Protein AF-A0ABD3UDX1-F1 (afdb_monomer)

Solvent-accessible surface area (backbone atoms only — not comparable to full-atom values): 11733 Å² total; per-residue (Å²): 138,75,49,55,35,61,35,39,91,47,84,55,36,51,84,82,46,98,60,55,72,45,63,56,66,65,69,40,79,88,66,47,68,75,47,22,53,53,26,45,56,45,32,53,49,40,53,62,51,40,65,58,90,88,72,45,85,88,50,42,86,73,39,24,42,46,20,82,22,25,90,82,46,47,74,50,69,82,83,62,75,86,44,84,24,56,41,67,75,41,81,43,61,66,71,62,101,70,74,85,82,75,77,55,66,74,59,51,53,55,49,51,56,51,52,52,54,48,54,56,50,54,52,51,52,52,52,52,48,55,51,51,61,53,54,72,69,64,83,80,84,85,89,84,80,90,84,87,80,90,76,88,86,76,83,80,87,86,91,83,90,82,90,85,85,89,84,92,76,92,84,82,90,84,90,85,87,81,135

Mean predicted aligned error: 18.02 Å

Structure (mmCIF, N/CA/C/O backbone):
data_AF-A0ABD3UDX1-F1
#
_entry.id   AF-A0ABD3UDX1-F1
#
loop_
_atom_site.group_PDB
_atom_site.id
_atom_site.type_symbol
_atom_site.label_atom_id
_atom_site.label_alt_id
_atom_site.label_comp_id
_atom_site.label_asym_id
_atom_site.label_entity_id
_atom_site.label_seq_id
_atom_site.pdbx_PDB_ins_code
_atom_site.Cartn_x
_atom_site.Cartn_y
_atom_site.Cartn_z
_atom_site.occupancy
_atom_site.B_iso_or_equiv
_atom_site.auth_seq_id
_atom_site.auth_comp_id
_atom_site.auth_asym_id
_atom_site.auth_atom_id
_atom_site.pdbx_PDB_model_num
ATOM 1 N N . MET A 1 1 ? 6.758 15.227 -3.039 1.00 64.94 1 MET A N 1
ATOM 2 C CA . MET A 1 1 ? 7.240 13.830 -2.915 1.00 64.94 1 MET A CA 1
ATOM 3 C C . MET A 1 1 ? 6.339 12.920 -3.740 1.00 64.94 1 MET A C 1
ATOM 5 O O . MET A 1 1 ? 5.128 13.087 -3.668 1.00 64.94 1 MET A O 1
ATOM 9 N N . VAL A 1 2 ? 6.907 12.015 -4.543 1.00 82.19 2 VAL A N 1
ATOM 10 C CA . VAL A 1 2 ? 6.152 11.079 -5.404 1.00 82.19 2 VAL A CA 1
ATOM 11 C C . VAL A 1 2 ? 5.691 9.869 -4.584 1.00 82.19 2 VAL A C 1
ATOM 13 O O . VAL A 1 2 ? 6.446 9.372 -3.751 1.00 82.19 2 VAL A O 1
ATOM 16 N N . ASN A 1 3 ? 4.462 9.390 -4.809 1.00 89.50 3 ASN A N 1
ATOM 17 C CA . ASN A 1 3 ? 3.980 8.138 -4.211 1.00 89.50 3 ASN A CA 1
ATOM 18 C C . ASN A 1 3 ? 4.375 6.947 -5.099 1.00 89.50 3 ASN A C 1
ATOM 20 O O . ASN A 1 3 ? 4.249 7.031 -6.318 1.00 89.50 3 ASN A O 1
ATOM 24 N N . TYR A 1 4 ? 4.772 5.829 -4.495 1.00 92.81 4 TYR A N 1
ATOM 25 C CA . TYR A 1 4 ? 5.096 4.575 -5.188 1.00 92.81 4 TYR A CA 1
ATOM 26 C C . TYR A 1 4 ? 4.230 3.440 -4.635 1.00 92.81 4 TYR A C 1
ATOM 28 O O . TYR A 1 4 ? 3.833 3.483 -3.469 1.00 92.81 4 TYR A O 1
ATOM 36 N N . CYS A 1 5 ? 3.925 2.424 -5.447 1.00 94.69 5 CYS A N 1
ATOM 37 C CA . CYS A 1 5 ? 3.254 1.226 -4.941 1.00 94.69 5 CYS A CA 1
ATOM 38 C C . CYS A 1 5 ? 4.234 0.370 -4.119 1.00 94.69 5 CYS A C 1
ATOM 40 O O . CYS A 1 5 ? 5.374 0.158 -4.523 1.00 94.69 5 CYS A O 1
ATOM 42 N N . ALA A 1 6 ? 3.788 -0.142 -2.972 1.00 94.12 6 ALA A N 1
ATOM 43 C CA . ALA A 1 6 ? 4.586 -1.026 -2.127 1.00 94.12 6 ALA A CA 1
ATOM 44 C C . ALA A 1 6 ? 4.622 -2.480 -2.631 1.00 94.12 6 ALA A C 1
ATOM 46 O O . ALA A 1 6 ? 5.535 -3.216 -2.258 1.00 94.12 6 ALA A O 1
ATOM 47 N N . ILE A 1 7 ? 3.655 -2.892 -3.460 1.00 94.31 7 ILE A N 1
ATOM 48 C CA . ILE A 1 7 ? 3.544 -4.257 -3.994 1.00 94.31 7 ILE A CA 1
ATOM 49 C C . ILE A 1 7 ? 4.751 -4.600 -4.877 1.00 94.31 7 ILE A C 1
ATOM 51 O O . ILE A 1 7 ? 5.173 -3.802 -5.717 1.00 94.31 7 ILE A O 1
ATOM 55 N N . ILE A 1 8 ? 5.289 -5.807 -4.694 1.00 91.31 8 ILE A N 1
ATOM 56 C CA . ILE A 1 8 ? 6.470 -6.308 -5.406 1.00 91.31 8 ILE A CA 1
ATOM 57 C C . ILE A 1 8 ? 6.232 -6.244 -6.924 1.00 91.31 8 ILE A C 1
ATOM 59 O O . ILE A 1 8 ? 5.171 -6.599 -7.424 1.00 91.31 8 ILE A O 1
ATOM 63 N N . GLY A 1 9 ? 7.211 -5.736 -7.677 1.00 89.94 9 GLY A N 1
ATOM 64 C CA . GLY A 1 9 ? 7.126 -5.619 -9.138 1.00 89.94 9 GLY A CA 1
ATOM 65 C C . GLY A 1 9 ? 6.138 -4.570 -9.679 1.00 89.94 9 GLY A C 1
ATOM 66 O O . GLY A 1 9 ? 6.140 -4.322 -10.888 1.00 89.94 9 GLY A O 1
ATOM 67 N N . CYS A 1 10 ? 5.334 -3.912 -8.837 1.00 92.44 10 CYS A N 1
ATOM 68 C CA . CYS A 1 10 ? 4.422 -2.861 -9.278 1.00 92.44 10 CYS A CA 1
ATOM 69 C C . CYS A 1 10 ? 5.170 -1.532 -9.467 1.00 92.44 10 CYS A C 1
ATOM 71 O O . CYS A 1 10 ? 5.674 -0.939 -8.519 1.00 92.44 10 CYS A O 1
ATOM 73 N N . ASN A 1 11 ? 5.222 -1.043 -10.709 1.00 91.25 11 ASN A N 1
ATOM 74 C CA . ASN A 1 11 ? 5.979 0.157 -11.089 1.00 91.25 11 ASN A CA 1
ATOM 75 C C . ASN A 1 11 ? 5.104 1.429 -11.184 1.00 91.25 11 ASN A C 1
ATOM 77 O O . ASN A 1 11 ? 5.514 2.400 -11.816 1.00 91.25 11 ASN A O 1
ATOM 81 N N . ARG A 1 12 ? 3.894 1.420 -10.601 1.00 92.69 12 ARG A N 1
ATOM 82 C CA . ARG A 1 12 ? 2.955 2.557 -10.632 1.00 92.69 12 ARG A CA 1
ATOM 83 C C . ARG A 1 12 ? 3.459 3.724 -9.776 1.00 92.69 12 ARG A C 1
ATOM 85 O O . ARG A 1 12 ? 3.789 3.513 -8.604 1.00 92.69 12 ARG A O 1
ATOM 92 N N . THR A 1 13 ? 3.446 4.949 -10.312 1.00 92.00 13 THR A N 1
ATOM 93 C CA . THR A 1 13 ? 3.886 6.162 -9.591 1.00 92.00 13 THR A CA 1
ATOM 94 C C . THR A 1 13 ? 2.868 7.308 -9.626 1.00 92.00 13 THR A C 1
ATOM 96 O O . THR A 1 13 ? 2.286 7.657 -10.657 1.00 92.00 13 THR A O 1
ATOM 99 N N . GLY A 1 14 ? 2.647 7.918 -8.460 1.00 83.56 14 GLY A N 1
ATOM 100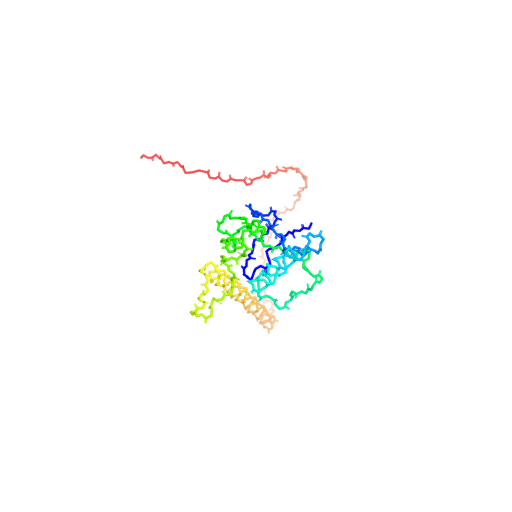 C CA . GLY A 1 14 ? 1.683 8.997 -8.261 1.00 83.56 14 GLY A CA 1
ATOM 101 C C . GLY A 1 14 ? 2.172 10.308 -8.863 1.00 83.56 14 GLY A C 1
ATOM 102 O O . GLY A 1 14 ? 3.048 10.956 -8.292 1.00 83.56 14 GLY A O 1
ATOM 103 N N . GLY A 1 15 ? 1.580 10.681 -9.998 1.00 84.25 15 GLY A N 1
ATOM 104 C CA . GLY A 1 15 ? 1.922 11.864 -10.794 1.00 84.25 15 GLY A CA 1
ATOM 105 C C . GLY A 1 15 ? 2.184 11.529 -12.265 1.00 84.25 15 GLY A C 1
ATOM 106 O O . GLY A 1 15 ? 1.893 12.348 -13.128 1.00 84.25 15 GLY A O 1
ATOM 107 N N . LYS A 1 16 ? 2.661 10.310 -12.558 1.00 86.50 16 LYS A N 1
ATOM 108 C CA . LYS A 1 16 ? 2.779 9.791 -13.929 1.00 86.50 16 LYS A CA 1
ATOM 109 C C . LYS A 1 16 ? 1.543 8.988 -14.330 1.00 86.50 16 LYS A C 1
ATOM 111 O O . LYS A 1 16 ? 0.986 9.202 -15.402 1.00 86.50 16 LYS A O 1
ATOM 116 N N . ASP A 1 17 ? 1.132 8.056 -13.474 1.00 88.56 17 ASP A N 1
ATOM 117 C CA . ASP A 1 17 ? 0.025 7.147 -13.755 1.00 88.56 17 ASP A CA 1
ATOM 118 C C . ASP A 1 17 ? -1.292 7.701 -13.196 1.00 88.56 17 ASP A C 1
ATOM 120 O O . ASP A 1 17 ? -1.343 8.211 -12.073 1.00 88.56 17 ASP A O 1
ATOM 124 N N . LYS A 1 18 ? -2.384 7.559 -13.958 1.00 89.81 18 LYS A N 1
ATOM 125 C CA . LYS A 1 18 ? -3.743 7.971 -13.560 1.00 89.81 18 LYS A CA 1
ATOM 126 C C . LYS A 1 18 ? -4.387 6.960 -12.594 1.00 89.81 18 LYS A C 1
ATOM 128 O O . LYS A 1 18 ? -5.461 6.437 -12.872 1.00 89.81 18 LYS A O 1
ATOM 133 N N . VAL A 1 19 ? -3.715 6.659 -11.480 1.00 92.81 19 VAL A N 1
ATOM 134 C CA . VAL A 1 19 ? -4.164 5.680 -10.472 1.00 92.81 19 VAL A CA 1
ATOM 135 C C . VAL A 1 19 ? -4.197 6.279 -9.064 1.00 92.81 19 VAL A C 1
ATOM 137 O O . VAL A 1 19 ? -3.375 7.118 -8.694 1.00 92.81 19 VAL A O 1
ATOM 140 N N . SER A 1 20 ? -5.164 5.841 -8.261 1.00 94.06 20 SER A N 1
ATOM 141 C CA . SER A 1 20 ? -5.315 6.210 -6.849 1.00 94.06 20 SER A CA 1
ATOM 142 C C . SER A 1 20 ? -4.366 5.400 -5.953 1.00 94.06 20 SER A C 1
ATOM 144 O O . SER A 1 20 ? -4.092 4.235 -6.227 1.00 94.06 20 SER A O 1
ATOM 146 N N . PHE A 1 21 ? -3.864 6.009 -4.869 1.00 95.62 21 PHE A N 1
ATOM 147 C CA . PHE A 1 21 ? -2.890 5.402 -3.943 1.00 95.62 21 PHE A CA 1
ATOM 148 C C . PHE A 1 21 ? -3.409 5.376 -2.500 1.00 95.62 21 PHE A C 1
ATOM 150 O O . PHE A 1 21 ? -3.305 6.363 -1.762 1.00 95.62 21 PHE A O 1
ATOM 15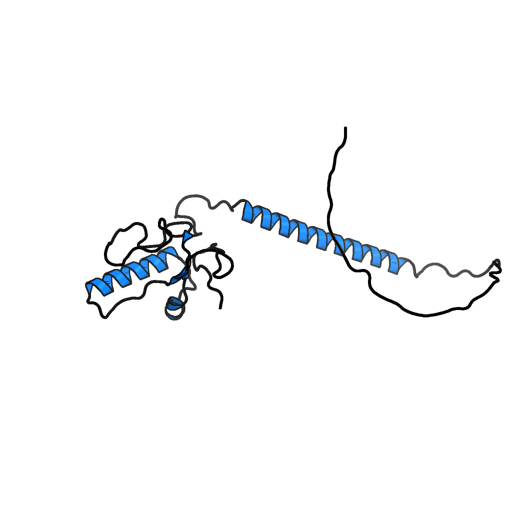7 N N . PHE A 1 22 ? -3.912 4.223 -2.072 1.00 95.88 22 PHE A N 1
ATOM 158 C CA . PHE A 1 22 ? -4.459 3.998 -0.734 1.00 95.88 22 PHE A CA 1
ATOM 159 C C . PHE A 1 22 ? -3.341 3.724 0.276 1.00 95.88 22 PHE A C 1
ATOM 161 O O . PHE A 1 22 ? -2.360 3.063 -0.057 1.00 95.88 22 PHE A O 1
ATOM 168 N N . ARG A 1 23 ? -3.465 4.242 1.503 1.00 95.75 23 ARG A N 1
ATOM 169 C CA . ARG A 1 23 ? -2.521 3.952 2.600 1.00 95.75 23 ARG A CA 1
ATOM 170 C C . ARG A 1 23 ? -2.782 2.565 3.189 1.00 95.75 23 ARG A C 1
ATOM 172 O O . ARG A 1 23 ? -3.913 2.083 3.134 1.00 95.75 23 ARG A O 1
ATOM 179 N N . LEU A 1 24 ? -1.762 1.969 3.807 1.00 96.00 24 LEU A N 1
ATOM 180 C CA . LEU A 1 24 ? -1.949 0.828 4.709 1.00 96.00 24 LEU A CA 1
ATOM 181 C C . LEU A 1 24 ? -2.957 1.202 5.826 1.00 96.00 24 LEU A C 1
ATOM 183 O O . LEU A 1 24 ? -2.830 2.293 6.389 1.00 96.00 24 LEU A O 1
ATOM 187 N N . PRO A 1 25 ? -3.940 0.344 6.171 1.00 95.31 25 PRO A N 1
ATOM 188 C CA . PRO A 1 25 ? -4.931 0.658 7.197 1.00 95.31 25 PRO A CA 1
ATOM 189 C C . PRO A 1 25 ? -4.336 1.040 8.561 1.00 95.31 25 PRO A C 1
ATOM 191 O O . PRO A 1 25 ? -3.366 0.445 9.051 1.00 95.31 25 PRO A O 1
ATOM 194 N N . ALA A 1 26 ? -4.957 2.037 9.192 1.00 95.06 26 ALA A N 1
ATOM 195 C CA . ALA A 1 26 ? -4.756 2.343 10.601 1.00 95.06 26 ALA A CA 1
ATOM 196 C C . ALA A 1 26 ? -5.361 1.235 11.480 1.00 95.06 26 ALA A C 1
ATOM 198 O O . ALA A 1 26 ? -6.338 0.602 11.084 1.00 95.06 26 ALA A O 1
ATOM 199 N N . VAL A 1 27 ? -4.788 1.035 12.667 1.00 95.12 27 VAL A N 1
ATOM 200 C CA . VAL A 1 27 ? -5.465 0.330 13.764 1.00 95.12 27 VAL A CA 1
ATOM 201 C C . VAL A 1 27 ? -6.238 1.370 14.564 1.00 95.12 27 VAL A C 1
ATOM 203 O O . VAL A 1 27 ? -5.717 2.460 14.799 1.00 95.12 27 VAL A O 1
ATOM 206 N N . ILE A 1 28 ? -7.484 1.058 14.914 1.00 94.31 28 ILE A N 1
ATOM 207 C CA . ILE A 1 28 ? -8.449 2.003 15.483 1.00 94.31 28 ILE A CA 1
ATOM 208 C C . ILE A 1 28 ? -8.804 1.548 16.901 1.00 94.31 28 ILE A C 1
ATOM 210 O O . ILE A 1 28 ? -9.736 0.776 17.098 1.00 94.31 28 ILE A O 1
ATOM 214 N N . THR A 1 29 ? -8.055 2.030 17.891 1.00 94.44 29 THR A N 1
ATOM 215 C CA . THR A 1 29 ? -8.234 1.669 19.311 1.00 94.44 29 THR A CA 1
ATOM 216 C C . THR A 1 29 ? -9.365 2.439 20.005 1.00 94.44 29 THR A C 1
ATOM 218 O O . THR A 1 29 ? -9.829 2.043 21.067 1.00 94.44 29 THR A O 1
ATOM 221 N N . ASN A 1 30 ? -9.837 3.546 19.420 1.00 93.88 30 ASN A N 1
ATOM 222 C CA . ASN A 1 30 ? -10.795 4.471 20.041 1.00 93.88 30 ASN A CA 1
ATOM 223 C C . ASN A 1 30 ? -12.262 4.275 19.608 1.00 93.88 30 ASN A C 1
ATOM 225 O O . ASN A 1 30 ? -13.098 5.126 19.898 1.00 93.88 30 ASN A O 1
ATOM 229 N N . GLN A 1 31 ? -12.581 3.185 18.902 1.00 91.50 31 GLN A N 1
ATOM 230 C CA . GLN A 1 31 ? -13.938 2.865 18.420 1.00 91.50 31 GLN A CA 1
ATOM 231 C C . GLN A 1 31 ? -14.438 1.506 18.943 1.00 91.50 31 GLN A C 1
ATOM 233 O O . GLN A 1 31 ? -15.260 0.847 18.307 1.00 91.50 31 GLN A O 1
ATOM 238 N N . GLY A 1 32 ? -13.934 1.087 20.107 1.00 95.19 32 GLY A N 1
ATOM 239 C CA . GLY A 1 32 ? -14.286 -0.176 20.752 1.00 95.19 32 GLY A CA 1
ATOM 240 C C . GLY A 1 32 ? -13.545 -1.394 20.193 1.00 95.19 32 GLY A C 1
ATOM 241 O O . GLY A 1 32 ? -13.053 -1.398 19.063 1.00 95.19 32 GLY A O 1
ATOM 242 N N . GLU A 1 33 ? -13.503 -2.441 21.013 1.00 94.44 33 GLU A N 1
ATOM 243 C CA . GLU A 1 33 ? -12.746 -3.686 20.821 1.00 94.44 33 GLU A CA 1
ATOM 244 C C . GLU A 1 33 ? -12.941 -4.315 19.432 1.00 94.44 33 GLU A C 1
ATOM 246 O O . GLU A 1 33 ? -11.981 -4.445 18.679 1.00 94.44 33 GLU A O 1
ATOM 251 N N . LYS A 1 34 ? -14.189 -4.572 19.018 1.00 93.31 34 LYS A N 1
ATOM 252 C CA . LYS A 1 34 ? -14.515 -5.156 17.699 1.00 93.31 34 LYS A CA 1
ATOM 253 C C . LYS A 1 34 ? -13.943 -4.356 16.521 1.00 93.31 34 LYS A C 1
ATOM 255 O O . LYS A 1 34 ? -13.541 -4.922 15.504 1.00 93.31 34 LYS A O 1
ATOM 260 N N . THR A 1 35 ? -13.906 -3.029 16.636 1.00 94.69 35 THR A N 1
ATOM 261 C CA . THR A 1 35 ? -13.359 -2.149 15.593 1.00 94.69 35 THR A CA 1
ATOM 262 C C . THR A 1 35 ? -11.834 -2.216 15.572 1.00 94.69 35 THR A C 1
ATOM 264 O O . THR A 1 35 ? -11.235 -2.249 14.491 1.00 94.69 35 THR A O 1
ATOM 267 N N . GLN A 1 36 ? -11.209 -2.311 16.750 1.00 95.75 36 GLN A N 1
ATOM 268 C CA . GLN A 1 36 ? -9.780 -2.562 16.886 1.00 95.75 36 GLN A CA 1
ATOM 269 C C . GLN A 1 36 ? -9.407 -3.916 16.263 1.00 95.75 36 GLN A C 1
ATOM 271 O O . GLN A 1 36 ? -8.615 -3.925 15.319 1.00 95.75 36 GLN A O 1
ATOM 276 N N . GLU A 1 37 ? -10.038 -5.018 16.680 1.00 95.19 37 GLU A N 1
ATOM 277 C CA . GLU A 1 37 ? -9.811 -6.376 16.159 1.00 95.19 37 GLU A CA 1
ATOM 278 C C . GLU A 1 37 ? -9.894 -6.438 14.626 1.00 95.19 37 GLU A C 1
ATOM 280 O O . GLU A 1 37 ? -8.968 -6.911 13.961 1.00 95.19 37 GLU A O 1
ATOM 285 N N . LEU A 1 38 ? -10.978 -5.914 14.036 1.00 95.25 38 LEU A N 1
ATOM 286 C CA . LEU A 1 38 ? -11.153 -5.887 12.582 1.00 95.25 38 LEU A CA 1
ATOM 287 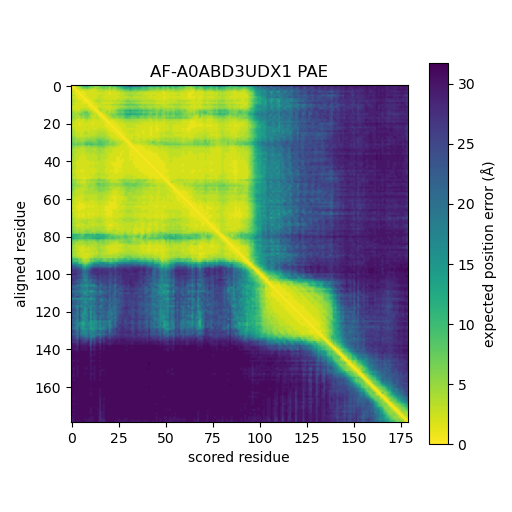C C . LEU A 1 38 ? -10.072 -5.041 11.895 1.00 95.25 38 LEU A C 1
ATOM 289 O O . LEU A 1 38 ? -9.578 -5.421 10.830 1.00 95.25 38 LEU A O 1
ATOM 293 N N . SER A 1 39 ? -9.670 -3.913 12.488 1.00 95.56 39 SER A N 1
ATOM 294 C CA . SER A 1 39 ? -8.618 -3.051 11.934 1.00 95.56 39 SER A CA 1
ATOM 295 C C . SER A 1 39 ? -7.226 -3.699 11.995 1.00 95.56 39 SER A C 1
ATOM 297 O O . SER A 1 39 ? -6.466 -3.620 11.024 1.00 95.56 39 SER A O 1
ATOM 299 N N . GLU A 1 40 ? -6.917 -4.428 13.070 1.00 95.62 40 GLU A N 1
ATOM 300 C CA . GLU A 1 40 ? -5.684 -5.203 13.241 1.00 95.62 40 GLU A CA 1
ATOM 301 C C . GLU A 1 40 ? -5.633 -6.395 12.285 1.00 95.62 40 GLU A C 1
ATOM 303 O O . GLU A 1 40 ? -4.670 -6.539 11.526 1.00 95.62 40 GLU A O 1
ATOM 308 N N . LYS A 1 41 ? -6.705 -7.196 12.238 1.00 95.19 41 LYS A N 1
ATOM 309 C CA . LYS A 1 41 ? -6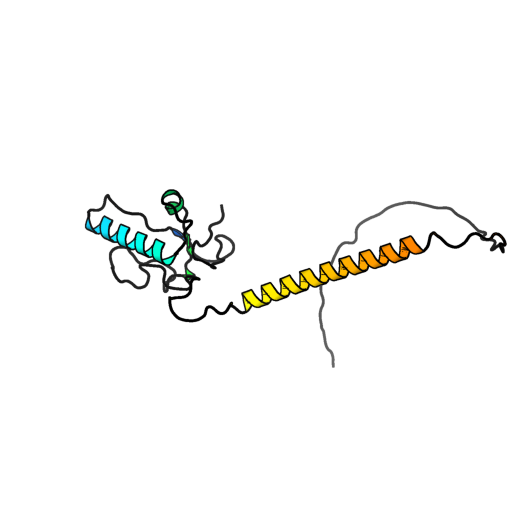.881 -8.321 11.307 1.00 95.19 41 LYS A CA 1
ATOM 310 C C . LYS A 1 41 ? -6.695 -7.862 9.861 1.00 95.19 41 LYS A C 1
ATOM 312 O O . LYS A 1 41 ? -5.923 -8.467 9.110 1.00 95.19 41 LYS A O 1
ATOM 317 N N . ARG A 1 42 ? -7.309 -6.734 9.487 1.00 95.62 42 ARG A N 1
ATOM 318 C CA . ARG A 1 42 ? -7.177 -6.131 8.155 1.00 95.62 42 ARG A CA 1
ATOM 319 C C . ARG A 1 42 ? -5.757 -5.638 7.863 1.00 95.62 42 ARG A C 1
ATOM 321 O O . ARG A 1 42 ? -5.231 -5.934 6.788 1.00 95.62 42 ARG A O 1
ATOM 328 N N . ARG A 1 43 ? -5.110 -4.930 8.799 1.00 95.50 43 ARG A N 1
ATOM 329 C CA . ARG A 1 43 ? -3.710 -4.482 8.665 1.00 95.50 43 ARG A CA 1
ATOM 330 C C . ARG A 1 43 ? -2.760 -5.674 8.502 1.00 95.50 43 ARG A C 1
ATOM 332 O O . ARG A 1 43 ? -1.929 -5.658 7.594 1.00 95.50 43 ARG A O 1
ATOM 339 N N . ARG A 1 44 ? -2.905 -6.719 9.325 1.00 94.88 44 ARG A N 1
ATOM 340 C CA . ARG A 1 44 ? -2.085 -7.943 9.272 1.00 94.88 44 ARG A CA 1
ATOM 341 C C . ARG A 1 44 ? -2.201 -8.636 7.914 1.00 94.88 44 ARG A C 1
ATOM 343 O O . ARG A 1 44 ? -1.188 -9.025 7.335 1.00 94.88 44 ARG A O 1
ATOM 350 N N . LEU A 1 45 ? -3.418 -8.735 7.374 1.00 94.44 45 LEU A N 1
ATOM 351 C CA . LEU A 1 45 ? -3.652 -9.290 6.040 1.00 94.44 45 LEU A CA 1
ATOM 352 C C . LEU A 1 45 ? -3.039 -8.429 4.926 1.00 94.44 45 LEU A C 1
ATOM 354 O O . LEU A 1 45 ? -2.447 -8.982 4.005 1.00 94.44 45 LEU A O 1
ATOM 358 N N . TRP A 1 46 ? -3.113 -7.095 5.002 1.00 95.81 46 TRP A N 1
ATOM 359 C CA . TRP A 1 46 ? -2.432 -6.226 4.032 1.00 95.81 46 TRP A CA 1
ATOM 360 C C . TRP A 1 46 ? -0.911 -6.425 4.041 1.00 95.81 46 TRP A C 1
ATOM 362 O O . TRP A 1 46 ? -0.325 -6.598 2.976 1.00 95.81 46 TRP A O 1
ATOM 372 N N . ILE A 1 47 ? -0.280 -6.453 5.220 1.00 94.50 47 ILE A N 1
ATOM 373 C CA . ILE A 1 47 ? 1.168 -6.698 5.358 1.00 94.50 47 ILE A CA 1
ATOM 374 C C . ILE A 1 47 ? 1.530 -8.063 4.752 1.00 94.50 47 ILE A C 1
ATOM 376 O O . ILE A 1 47 ? 2.437 -8.150 3.925 1.00 94.50 47 ILE A O 1
ATOM 380 N N . SER A 1 48 ? 0.756 -9.106 5.071 1.00 92.81 48 SER A N 1
ATOM 381 C CA . SER A 1 48 ? 0.915 -10.451 4.501 1.00 92.81 48 SER A CA 1
ATOM 382 C C . SER A 1 48 ? 0.776 -10.486 2.971 1.00 92.81 48 SER A C 1
ATOM 384 O O . SER A 1 48 ? 1.506 -11.229 2.322 1.00 92.81 48 SER A O 1
ATOM 386 N N . ARG A 1 49 ? -0.107 -9.672 2.375 1.00 92.62 49 ARG A N 1
ATOM 387 C CA . ARG A 1 49 ? -0.292 -9.598 0.912 1.00 92.62 49 ARG A CA 1
ATOM 388 C C . ARG A 1 49 ? 0.797 -8.798 0.194 1.00 92.62 49 ARG A C 1
ATOM 390 O O . ARG A 1 49 ? 1.111 -9.135 -0.945 1.00 92.62 49 ARG A O 1
ATOM 397 N N . ILE A 1 50 ? 1.371 -7.781 0.845 1.00 93.25 50 ILE A N 1
ATOM 398 C CA . ILE A 1 50 ? 2.527 -7.022 0.332 1.00 93.25 50 ILE A CA 1
ATOM 399 C C . ILE A 1 50 ? 3.823 -7.852 0.435 1.00 93.25 50 ILE A C 1
ATOM 401 O O . ILE A 1 50 ? 4.722 -7.662 -0.381 1.00 93.25 50 ILE A O 1
ATOM 405 N N . SER A 1 51 ? 3.899 -8.768 1.414 1.00 89.44 51 SER A N 1
ATOM 406 C CA . SER A 1 51 ? 4.928 -9.816 1.567 1.00 89.44 51 SER A CA 1
ATOM 407 C C . SER A 1 51 ? 6.381 -9.324 1.455 1.00 89.44 51 SER A C 1
ATOM 409 O O . SER A 1 51 ? 7.225 -9.965 0.827 1.00 89.44 51 SER A O 1
ATOM 411 N N . ARG A 1 52 ? 6.673 -8.161 2.043 1.00 89.88 52 ARG A N 1
ATOM 412 C CA . ARG A 1 52 ? 7.989 -7.511 2.007 1.00 89.88 52 ARG A CA 1
ATOM 413 C C . ARG A 1 52 ? 8.678 -7.572 3.366 1.00 89.88 52 ARG A C 1
ATOM 415 O O . ARG A 1 52 ? 8.060 -7.275 4.385 1.00 89.88 52 ARG A O 1
ATOM 422 N N . SER A 1 53 ? 9.961 -7.925 3.365 1.00 87.75 53 SER A N 1
ATOM 423 C CA . SER A 1 53 ? 10.806 -8.028 4.564 1.00 87.75 53 SER A CA 1
ATOM 424 C C . SER A 1 53 ? 11.285 -6.675 5.102 1.00 87.75 53 SER A C 1
ATOM 426 O O . SER A 1 53 ? 11.630 -6.573 6.274 1.00 87.75 53 SER A O 1
ATOM 428 N N . ASP A 1 54 ? 11.273 -5.622 4.280 1.00 88.62 54 ASP A N 1
ATOM 429 C CA . ASP A 1 54 ? 11.673 -4.262 4.661 1.00 88.62 54 ASP A CA 1
ATOM 430 C C . ASP A 1 54 ? 10.546 -3.442 5.326 1.00 88.62 54 ASP A C 1
ATOM 432 O O . ASP A 1 54 ? 10.732 -2.269 5.659 1.00 88.62 54 ASP A O 1
ATOM 436 N N . LEU A 1 55 ? 9.365 -4.034 5.541 1.00 90.38 55 LEU A N 1
ATOM 437 C CA . LEU A 1 55 ? 8.251 -3.351 6.201 1.00 90.38 55 LEU A CA 1
ATOM 438 C C . LEU A 1 55 ? 8.452 -3.336 7.718 1.00 90.38 55 LEU A C 1
ATOM 440 O O . LEU A 1 55 ? 8.491 -4.379 8.362 1.00 90.38 55 LEU A O 1
ATOM 444 N N . GLN A 1 56 ? 8.516 -2.136 8.289 1.00 92.50 56 GLN A N 1
ATOM 445 C CA . GLN A 1 56 ? 8.709 -1.901 9.718 1.00 92.50 56 GLN A CA 1
ATOM 446 C C . GLN A 1 56 ? 7.563 -1.034 10.254 1.00 92.50 56 GLN A C 1
ATOM 448 O O . GLN A 1 56 ? 7.028 -0.223 9.494 1.00 92.50 56 GLN A O 1
ATOM 453 N N . PRO A 1 57 ? 7.195 -1.113 11.548 1.00 91.38 57 PRO A N 1
ATOM 454 C CA . PRO A 1 57 ? 6.093 -0.321 12.103 1.00 91.38 57 PRO A CA 1
ATOM 455 C C . PRO A 1 57 ? 6.208 1.189 11.836 1.00 91.38 57 PRO A C 1
ATOM 457 O O . PRO A 1 57 ? 5.205 1.849 11.572 1.00 91.38 57 PRO A O 1
ATOM 460 N N . ALA A 1 58 ? 7.435 1.722 11.812 1.00 93.25 58 ALA A N 1
ATOM 461 C CA . ALA A 1 58 ? 7.718 3.117 11.475 1.00 93.25 58 ALA A CA 1
ATOM 462 C C . ALA A 1 58 ? 7.442 3.481 9.999 1.00 93.25 58 ALA A C 1
ATOM 464 O O . ALA A 1 58 ? 7.116 4.631 9.710 1.00 93.25 58 ALA A O 1
ATOM 465 N N . SER A 1 59 ? 7.531 2.533 9.053 1.00 92.19 59 SER A N 1
ATOM 466 C CA . SER A 1 59 ? 7.250 2.798 7.632 1.00 92.19 59 SER A CA 1
ATOM 467 C C . SER A 1 59 ? 5.759 2.697 7.275 1.00 92.19 59 SER A C 1
ATOM 469 O O . SER A 1 59 ? 5.332 3.250 6.258 1.00 92.19 59 SER A O 1
ATOM 471 N N . TYR A 1 60 ? 4.935 2.083 8.137 1.00 94.12 60 TYR A N 1
ATOM 472 C CA . TYR A 1 60 ? 3.497 1.853 7.916 1.00 94.12 60 TYR A CA 1
ATOM 473 C C . TYR A 1 60 ? 2.682 3.084 7.457 1.00 94.12 60 TYR A C 1
ATOM 475 O O . TYR A 1 60 ? 1.873 2.916 6.542 1.00 94.12 60 TYR A O 1
ATOM 483 N N . PRO A 1 61 ? 2.871 4.316 7.984 1.00 92.94 61 PRO A N 1
ATOM 484 C CA . PRO A 1 61 ? 2.107 5.489 7.535 1.00 92.94 61 PRO A CA 1
ATOM 485 C C . PRO A 1 61 ? 2.379 5.895 6.077 1.00 92.94 61 PRO A C 1
ATOM 487 O O . PRO A 1 61 ? 1.545 6.558 5.447 1.00 92.94 61 PRO A O 1
ATOM 490 N N . PHE A 1 62 ? 3.547 5.522 5.547 1.00 92.44 62 PHE A N 1
ATOM 491 C CA . PHE A 1 62 ? 4.038 5.912 4.224 1.00 92.44 62 PHE A CA 1
ATOM 492 C C . PHE A 1 62 ? 3.738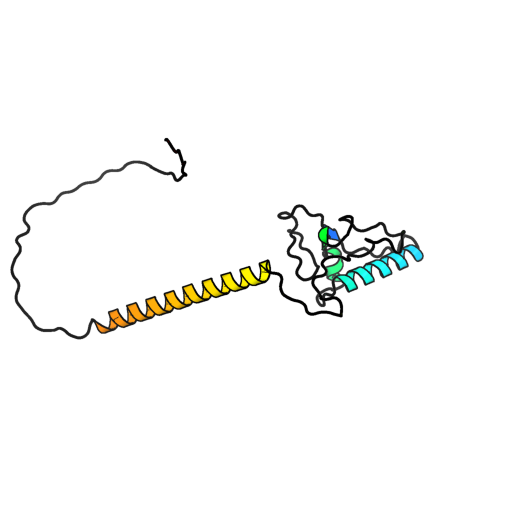 4.863 3.143 1.00 92.44 62 PHE A C 1
ATOM 494 O O . PHE A 1 62 ? 3.655 5.218 1.968 1.00 92.44 62 PHE A O 1
ATOM 501 N N . ILE A 1 63 ? 3.516 3.600 3.532 1.00 94.44 63 ILE A N 1
ATOM 502 C CA . ILE A 1 63 ? 3.150 2.496 2.632 1.00 94.44 63 ILE A CA 1
ATOM 503 C C . ILE A 1 63 ? 1.876 2.839 1.846 1.00 94.44 63 ILE A C 1
ATOM 505 O O . ILE A 1 63 ? 0.835 3.168 2.426 1.00 94.44 63 ILE A O 1
ATOM 509 N N . ARG A 1 64 ? 1.949 2.710 0.514 1.00 95.12 64 ARG A N 1
ATOM 510 C CA . ARG A 1 64 ? 0.811 2.857 -0.404 1.00 95.12 64 ARG A CA 1
ATOM 511 C C . ARG A 1 64 ? 0.596 1.614 -1.259 1.00 95.12 64 ARG A C 1
ATOM 513 O O . ARG A 1 64 ? 1.553 0.960 -1.661 1.00 95.12 64 ARG A O 1
ATOM 520 N N . VAL A 1 65 ? -0.654 1.357 -1.626 1.00 95.94 65 VAL A N 1
ATOM 521 C CA . VAL A 1 65 ? -1.048 0.377 -2.648 1.00 95.94 65 VAL A CA 1
ATOM 522 C C . VAL A 1 65 ? -1.917 1.090 -3.685 1.00 95.94 65 VAL A C 1
ATOM 524 O O . VAL A 1 65 ? -2.786 1.884 -3.318 1.00 95.94 65 VAL A O 1
ATOM 527 N N . CYS A 1 66 ? -1.653 0.865 -4.974 1.00 96.06 66 CYS A N 1
ATOM 528 C CA . CYS A 1 66 ? -2.416 1.489 -6.059 1.00 96.06 66 CYS A CA 1
ATOM 529 C C . CYS A 1 66 ? -3.743 0.760 -6.363 1.00 96.06 66 CYS A C 1
ATOM 531 O O . CYS A 1 66 ? -3.965 -0.358 -5.894 1.00 96.06 66 CYS A O 1
ATOM 533 N N . SER A 1 67 ? -4.619 1.398 -7.147 1.00 95.94 67 SER A N 1
ATOM 534 C CA . SER A 1 67 ? -5.942 0.886 -7.551 1.00 95.94 67 SER A CA 1
ATOM 535 C C . SER A 1 67 ? -5.899 -0.529 -8.131 1.00 95.94 67 SER A C 1
ATOM 537 O O . SER A 1 67 ? -6.774 -1.334 -7.834 1.00 95.94 67 SER A O 1
ATOM 539 N N . ASP A 1 68 ? -4.867 -0.837 -8.922 1.00 94.88 68 ASP A N 1
ATOM 540 C CA . ASP A 1 68 ? -4.741 -2.043 -9.759 1.00 94.88 68 ASP A CA 1
ATOM 541 C C . ASP A 1 68 ? -4.646 -3.374 -8.981 1.00 94.88 68 ASP A C 1
ATOM 543 O O . ASP A 1 68 ? -4.580 -4.451 -9.581 1.00 94.88 68 ASP A O 1
ATOM 547 N N . HIS A 1 69 ? -4.598 -3.305 -7.648 1.00 95.38 69 HIS A N 1
ATOM 548 C CA . HIS A 1 69 ? -4.563 -4.457 -6.744 1.00 95.38 69 HIS A CA 1
ATOM 549 C C . HIS A 1 69 ? -5.936 -4.796 -6.129 1.00 95.38 69 HIS A C 1
ATOM 551 O O . HIS A 1 69 ? -6.042 -5.777 -5.386 1.00 95.38 69 HIS A O 1
ATOM 557 N N . PHE A 1 70 ? -6.970 -4.008 -6.450 1.00 95.75 70 PHE A N 1
ATOM 558 C CA . PHE A 1 70 ? -8.359 -4.147 -6.002 1.00 95.75 70 PHE A CA 1
ATOM 559 C C . PHE A 1 70 ? -9.291 -4.296 -7.215 1.00 95.75 70 PHE A C 1
ATOM 561 O O . PHE A 1 70 ? -9.129 -3.592 -8.210 1.00 95.75 70 PHE A O 1
ATOM 568 N N . VAL A 1 71 ? -10.301 -5.159 -7.121 1.00 93.56 71 VAL A N 1
ATOM 569 C CA . VAL A 1 71 ? -11.284 -5.432 -8.183 1.00 93.56 71 VAL A CA 1
ATOM 570 C C . VAL A 1 71 ? -12.116 -4.184 -8.496 1.00 93.56 71 VAL A C 1
ATOM 572 O O . VAL A 1 71 ? -12.249 -3.801 -9.652 1.00 93.56 71 VAL A O 1
ATOM 575 N N . ASN A 1 72 ? -12.606 -3.489 -7.467 1.00 92.88 72 ASN A N 1
ATOM 576 C CA . ASN A 1 72 ? -13.342 -2.225 -7.595 1.00 92.88 72 ASN A CA 1
ATOM 577 C C . ASN A 1 72 ? -12.420 -0.988 -7.667 1.00 92.88 72 ASN A C 1
ATOM 579 O O . ASN A 1 72 ? -12.875 0.138 -7.451 1.00 92.88 72 ASN A O 1
ATOM 583 N N . GLY A 1 73 ? -11.107 -1.170 -7.866 1.00 94.69 73 GLY A N 1
ATOM 584 C CA . GLY A 1 73 ? -10.115 -0.086 -7.885 1.00 94.69 73 GLY A CA 1
ATOM 585 C C . GLY A 1 73 ? -9.933 0.668 -6.556 1.00 94.69 73 GLY A C 1
ATOM 586 O O . GLY A 1 73 ? -9.205 1.661 -6.510 1.00 94.69 73 GLY A O 1
ATOM 587 N N . LYS A 1 74 ? -10.592 0.229 -5.475 1.00 94.81 74 LYS A N 1
ATOM 588 C CA . LYS A 1 74 ? -10.542 0.828 -4.133 1.00 94.81 74 LYS A CA 1
ATOM 589 C C . LYS A 1 74 ? -10.742 -0.234 -3.045 1.00 94.81 74 LYS A C 1
ATOM 591 O O . LYS A 1 74 ? -11.481 -1.189 -3.275 1.00 94.81 74 LYS A O 1
ATOM 596 N N . PRO A 1 75 ? -10.158 -0.061 -1.848 1.00 95.12 75 PRO A N 1
ATOM 597 C CA . PRO A 1 75 ? -10.428 -0.936 -0.718 1.00 95.12 75 PRO A CA 1
ATOM 598 C C . PRO A 1 75 ? -11.865 -0.773 -0.196 1.00 95.12 75 PRO A C 1
ATOM 600 O O . PRO A 1 75 ? -12.399 0.334 -0.127 1.00 95.12 75 PRO A O 1
ATOM 603 N N . SER A 1 76 ? -12.464 -1.885 0.231 1.00 94.50 76 SER A N 1
ATOM 604 C CA . SER A 1 76 ? -13.796 -1.953 0.859 1.00 94.50 76 SER A CA 1
ATOM 605 C C . SER A 1 76 ? -13.856 -1.182 2.200 1.00 94.50 76 SER A C 1
ATOM 607 O O . SER A 1 76 ? -12.797 -0.953 2.802 1.00 94.50 76 SER A O 1
ATOM 609 N N . PRO A 1 77 ? -15.035 -0.809 2.741 1.00 93.12 77 PRO A N 1
ATOM 610 C CA . PRO A 1 77 ? -15.175 -0.367 4.136 1.00 93.12 77 PRO A CA 1
ATOM 611 C C . PRO A 1 77 ? -14.649 -1.394 5.162 1.00 93.12 77 PRO A C 1
ATOM 613 O O . PRO A 1 77 ? -14.268 -2.508 4.805 1.00 93.12 77 PRO A O 1
ATOM 616 N N . LEU A 1 78 ? -14.567 -1.017 6.445 1.00 90.88 78 LEU A N 1
ATOM 617 C CA . LEU A 1 78 ? -14.002 -1.887 7.490 1.00 90.88 78 LEU A CA 1
ATOM 618 C C . LEU A 1 78 ? -14.947 -3.026 7.908 1.00 90.88 78 LEU A C 1
ATOM 620 O O . LEU A 1 78 ? -14.514 -4.174 7.934 1.00 90.88 78 LEU A O 1
ATOM 624 N N . TYR A 1 79 ? -16.207 -2.693 8.201 1.00 89.38 79 TYR A N 1
ATOM 625 C CA . TYR A 1 79 ? -17.216 -3.595 8.770 1.00 89.38 79 TYR A CA 1
ATOM 626 C C . TYR A 1 79 ? -17.720 -4.761 7.893 1.00 89.38 79 TYR A C 1
ATOM 628 O O . TYR A 1 79 ? -18.037 -5.791 8.483 1.00 89.38 79 TYR A O 1
ATOM 636 N N . PRO A 1 80 ? -17.824 -4.679 6.546 1.00 85.94 80 PRO A N 1
ATOM 637 C CA . PRO A 1 80 ? -18.212 -5.832 5.733 1.00 85.94 80 PRO A CA 1
ATOM 638 C C . PRO A 1 80 ? -17.036 -6.813 5.621 1.00 85.94 80 PRO A C 1
ATOM 640 O O . PRO A 1 80 ? -16.284 -6.826 4.640 1.00 85.94 80 PRO A O 1
ATOM 643 N N . GLU A 1 81 ? -16.856 -7.614 6.668 1.00 76.94 81 GLU A N 1
ATOM 644 C CA . GLU A 1 81 ? -15.867 -8.684 6.716 1.00 76.94 81 GLU A CA 1
ATOM 645 C C . GLU A 1 81 ? -16.130 -9.708 5.598 1.00 76.94 81 GLU A C 1
ATOM 647 O O . GLU A 1 81 ? -17.268 -10.070 5.311 1.00 76.94 81 GLU A O 1
ATOM 652 N N . GLY A 1 82 ? -15.067 -10.133 4.912 1.00 77.00 82 GLY A N 1
ATOM 653 C CA . GLY A 1 82 ? -15.167 -11.012 3.741 1.00 77.00 82 GLY A CA 1
ATOM 654 C C . GLY A 1 82 ? -15.452 -10.308 2.406 1.00 77.00 82 GLY A C 1
ATOM 655 O O . GLY A 1 82 ? -15.404 -10.966 1.370 1.00 77.00 82 GLY A O 1
ATOM 656 N N . ALA A 1 83 ? -15.672 -8.986 2.376 1.00 87.94 83 ALA A N 1
ATOM 657 C CA . ALA A 1 83 ? -15.797 -8.248 1.115 1.00 87.94 83 ALA A CA 1
ATOM 658 C C . ALA A 1 83 ? -14.545 -8.403 0.225 1.00 87.94 83 ALA A C 1
ATOM 660 O O . ALA A 1 83 ? -13.414 -8.309 0.706 1.00 87.94 83 ALA A O 1
ATOM 661 N N . THR A 1 84 ? -14.738 -8.564 -1.089 1.00 87.62 84 THR A N 1
ATOM 662 C CA . THR A 1 84 ? -13.683 -8.914 -2.064 1.00 87.62 84 THR A CA 1
ATOM 663 C C . THR A 1 84 ? -12.442 -8.015 -1.983 1.00 87.62 84 THR A C 1
ATOM 665 O O . THR A 1 84 ? -11.316 -8.510 -1.983 1.00 87.62 84 THR A O 1
ATOM 668 N N . ASP A 1 85 ? -12.647 -6.703 -1.824 1.00 92.88 85 ASP A N 1
ATOM 669 C CA . ASP A 1 85 ? -11.584 -5.689 -1.734 1.00 92.88 85 ASP A CA 1
ATOM 670 C C . ASP A 1 85 ? -11.256 -5.255 -0.297 1.00 92.88 85 ASP A C 1
ATOM 672 O O . ASP A 1 85 ? -10.736 -4.164 -0.044 1.00 92.88 85 ASP A O 1
ATOM 676 N N . TRP A 1 86 ? -11.543 -6.090 0.702 1.00 93.31 86 TRP A N 1
ATOM 677 C CA . TRP A 1 86 ? -11.082 -5.834 2.070 1.00 93.31 86 TRP A CA 1
ATOM 678 C C . TRP A 1 86 ? -9.538 -5.828 2.143 1.00 93.31 86 TRP A C 1
ATOM 680 O O . TRP A 1 86 ? -8.939 -5.061 2.904 1.00 93.31 86 TRP A O 1
ATOM 690 N N . THR A 1 87 ? -8.881 -6.595 1.267 1.00 93.81 87 THR A N 1
ATOM 691 C CA . THR A 1 87 ? -7.418 -6.723 1.135 1.00 93.81 87 THR A CA 1
ATOM 692 C C . THR A 1 87 ? -7.011 -6.659 -0.343 1.00 93.81 87 THR A C 1
ATOM 694 O O . THR A 1 87 ? -7.827 -7.034 -1.182 1.00 93.81 87 THR A O 1
ATOM 697 N N . PRO A 1 88 ? -5.783 -6.232 -0.698 1.00 95.06 88 PRO A N 1
ATOM 698 C CA . PRO A 1 88 ? -5.306 -6.339 -2.076 1.00 95.06 88 PRO A CA 1
ATOM 699 C C . PRO A 1 88 ? -5.179 -7.813 -2.488 1.00 95.06 88 PRO A C 1
ATOM 701 O O . PRO A 1 88 ? -4.621 -8.636 -1.752 1.00 95.06 88 PRO A O 1
ATOM 704 N N . THR A 1 89 ? -5.719 -8.149 -3.657 1.00 92.50 89 THR A N 1
ATOM 705 C CA . THR A 1 89 ? -5.868 -9.525 -4.175 1.00 92.50 89 THR A CA 1
ATOM 706 C C . THR A 1 89 ? -5.223 -9.719 -5.545 1.00 92.50 89 THR A C 1
ATOM 708 O O . THR A 1 89 ? -4.749 -10.818 -5.841 1.00 92.50 89 THR A O 1
ATOM 711 N N . LEU A 1 90 ? -5.184 -8.671 -6.372 1.00 92.56 90 LEU A N 1
ATOM 712 C CA . LEU A 1 90 ? -4.686 -8.730 -7.745 1.00 92.56 90 LEU A CA 1
ATOM 713 C C . LEU A 1 90 ? -3.197 -8.364 -7.824 1.00 92.56 90 LEU A C 1
ATOM 715 O O . LEU A 1 90 ? -2.703 -7.526 -7.068 1.00 92.56 90 LEU A O 1
ATOM 719 N N . ASN A 1 91 ? -2.490 -8.947 -8.797 1.00 90.19 91 ASN A N 1
ATOM 720 C CA . ASN A 1 91 ? -1.171 -8.488 -9.257 1.00 90.19 91 ASN A CA 1
ATOM 721 C C . ASN A 1 91 ? -0.102 -8.335 -8.150 1.00 90.19 91 ASN A C 1
ATOM 723 O O . ASN A 1 91 ? 0.666 -7.377 -8.161 1.00 90.19 91 ASN A O 1
ATOM 727 N N . LEU A 1 92 ? -0.057 -9.256 -7.177 1.00 90.44 92 LEU A N 1
ATOM 728 C CA . LEU A 1 92 ? 0.783 -9.127 -5.972 1.00 90.44 92 LEU A CA 1
ATOM 729 C C . LEU A 1 92 ? 2.301 -9.304 -6.208 1.00 90.44 92 LEU A C 1
ATOM 731 O O . LEU A 1 92 ? 3.098 -9.023 -5.316 1.00 90.44 92 LEU A O 1
ATOM 735 N N . GLY A 1 93 ? 2.710 -9.751 -7.399 1.00 84.12 93 GLY A N 1
ATOM 736 C CA . GLY A 1 93 ? 4.111 -9.780 -7.845 1.00 84.12 93 GLY A CA 1
ATOM 737 C C . GLY A 1 93 ? 4.988 -10.903 -7.285 1.00 84.12 93 GLY A C 1
ATOM 738 O O . GLY A 1 93 ? 6.058 -11.156 -7.835 1.00 84.12 93 GLY A O 1
ATOM 739 N N . HIS A 1 94 ? 4.529 -11.603 -6.248 1.00 81.75 94 HIS A N 1
ATOM 740 C CA . HIS A 1 94 ? 5.014 -12.929 -5.863 1.00 81.75 94 HIS A CA 1
ATOM 741 C C . HIS A 1 94 ? 4.174 -14.025 -6.537 1.00 81.75 94 HIS A C 1
ATOM 743 O O . HIS A 1 94 ? 2.988 -13.800 -6.813 1.00 81.75 94 HIS A O 1
ATOM 749 N N . PRO A 1 95 ? 4.751 -15.209 -6.819 1.00 64.81 95 PRO A N 1
ATOM 750 C CA . PRO A 1 95 ? 3.950 -16.368 -7.177 1.00 64.81 95 PRO A CA 1
ATOM 751 C C . PRO A 1 95 ? 3.053 -16.747 -5.991 1.00 64.81 95 PRO A C 1
ATOM 753 O O . PRO A 1 95 ? 3.487 -16.776 -4.838 1.00 64.81 95 PRO A O 1
ATOM 756 N N . LYS A 1 96 ? 1.798 -17.111 -6.280 1.00 58.72 96 LYS A N 1
ATOM 757 C CA . LYS A 1 96 ? 1.040 -17.981 -5.365 1.00 58.72 96 LYS A CA 1
ATOM 758 C C . LYS A 1 96 ? 1.844 -19.283 -5.221 1.00 58.72 96 LYS A C 1
ATOM 760 O O . LYS A 1 96 ? 2.555 -19.637 -6.150 1.00 58.72 96 LYS A O 1
ATOM 765 N N . CYS A 1 97 ? 1.729 -20.012 -4.109 1.00 50.88 97 CYS A N 1
ATOM 766 C CA . CYS A 1 97 ? 2.677 -21.095 -3.770 1.00 50.88 97 CYS A CA 1
ATOM 767 C C . CYS A 1 97 ? 2.788 -22.269 -4.779 1.00 50.88 97 CYS A C 1
ATOM 769 O O . CYS A 1 97 ? 3.636 -23.132 -4.587 1.00 50.88 97 CYS A O 1
ATOM 771 N N . ASN A 1 98 ? 1.975 -22.299 -5.842 1.00 45.97 98 ASN A N 1
ATOM 772 C CA . ASN A 1 98 ? 2.117 -23.211 -6.975 1.00 45.97 98 ASN A CA 1
ATOM 773 C C . ASN A 1 98 ? 2.286 -22.433 -8.296 1.00 45.97 98 ASN A C 1
ATOM 775 O O . ASN A 1 98 ? 1.619 -21.419 -8.511 1.00 45.97 98 ASN A O 1
ATOM 779 N N . THR A 1 99 ? 3.056 -23.034 -9.211 1.00 46.28 99 THR A N 1
ATOM 780 C CA . THR A 1 99 ? 3.347 -22.673 -10.620 1.00 46.28 99 THR A CA 1
ATOM 781 C C . THR A 1 99 ? 4.440 -21.629 -10.898 1.00 46.28 99 THR A C 1
ATOM 783 O O . THR A 1 99 ? 4.509 -20.561 -10.293 1.00 46.28 99 THR A O 1
ATOM 786 N N . GLU A 1 100 ? 5.292 -22.000 -11.861 1.00 54.03 100 GLU A N 1
ATOM 787 C CA . GLU A 1 100 ? 6.505 -21.321 -12.329 1.00 54.03 100 GLU A CA 1
ATOM 788 C C . GLU A 1 100 ? 6.282 -19.866 -12.772 1.00 54.03 100 GLU A C 1
ATOM 790 O O . GLU A 1 100 ? 5.423 -19.563 -13.602 1.00 54.03 100 GLU A O 1
ATOM 795 N N . ALA A 1 101 ? 7.112 -18.949 -12.269 1.00 55.91 101 ALA A N 1
ATOM 796 C CA . ALA A 1 101 ? 6.991 -17.518 -12.540 1.00 55.91 101 ALA A CA 1
ATOM 797 C C . ALA A 1 101 ? 7.746 -17.088 -13.816 1.00 55.91 101 ALA A C 1
ATOM 799 O O . ALA A 1 101 ? 8.806 -16.458 -13.747 1.00 55.91 101 ALA A O 1
ATOM 800 N N . THR A 1 102 ? 7.187 -17.379 -14.994 1.00 57.78 102 THR A N 1
ATOM 801 C CA . THR A 1 102 ? 7.727 -16.880 -16.275 1.00 57.78 102 THR A CA 1
ATOM 802 C C . THR A 1 102 ? 7.779 -15.341 -16.307 1.00 57.78 102 THR A C 1
ATOM 804 O O . THR A 1 102 ? 6.795 -14.693 -15.930 1.00 57.78 102 THR A O 1
ATOM 807 N N . PRO A 1 103 ? 8.874 -14.712 -16.780 1.00 56.97 103 PRO A N 1
ATOM 808 C CA . PRO A 1 103 ? 8.953 -13.257 -16.890 1.00 56.97 103 PRO A CA 1
ATOM 809 C C . PRO A 1 103 ? 7.951 -12.719 -17.921 1.00 56.97 103 PRO A C 1
ATOM 811 O O . PRO A 1 103 ? 7.727 -13.325 -18.964 1.00 56.97 103 PRO A O 1
ATOM 814 N N . THR A 1 104 ? 7.372 -11.542 -17.666 1.00 63.91 104 THR A N 1
ATOM 815 C CA . THR A 1 104 ? 6.473 -10.900 -18.639 1.00 63.91 104 THR A CA 1
ATOM 816 C C . THR A 1 104 ? 7.235 -10.457 -19.898 1.00 63.91 104 THR A C 1
ATOM 818 O O . THR A 1 104 ? 8.376 -9.990 -19.776 1.00 63.91 104 THR A O 1
ATOM 821 N N . PRO A 1 105 ? 6.627 -10.526 -21.100 1.00 68.81 105 PRO A N 1
ATOM 822 C CA . PRO A 1 105 ? 7.323 -10.255 -22.364 1.00 68.81 105 PRO A CA 1
ATOM 823 C C . PRO A 1 105 ? 7.927 -8.843 -22.415 1.00 68.81 105 PRO A C 1
ATOM 825 O O . PRO A 1 105 ? 9.072 -8.668 -22.824 1.00 68.81 105 PRO A O 1
ATOM 828 N N . ASP A 1 106 ? 7.234 -7.835 -21.875 1.00 74.62 106 ASP A N 1
ATOM 829 C CA . ASP A 1 106 ? 7.771 -6.474 -21.741 1.00 74.62 106 ASP A CA 1
ATOM 830 C C . ASP A 1 106 ? 9.052 -6.410 -20.903 1.00 74.62 106 ASP A C 1
ATOM 832 O O . ASP A 1 106 ? 9.905 -5.549 -21.128 1.00 74.62 106 ASP A O 1
ATOM 836 N N . ARG A 1 107 ? 9.178 -7.248 -19.867 1.00 75.31 107 ARG A N 1
ATOM 837 C CA . ARG A 1 107 ? 10.373 -7.300 -19.014 1.00 75.31 107 ARG A CA 1
ATOM 838 C C . ARG A 1 107 ? 11.519 -7.968 -19.764 1.00 75.31 107 ARG A C 1
ATOM 840 O O . ARG A 1 107 ? 12.626 -7.437 -19.743 1.00 75.31 107 ARG A O 1
ATOM 847 N N . GLU A 1 108 ? 11.246 -9.068 -20.456 1.00 83.69 108 GLU A N 1
ATOM 848 C CA . GLU A 1 108 ? 12.230 -9.784 -21.269 1.00 83.69 108 GLU A CA 1
ATOM 849 C C . GLU A 1 108 ? 12.760 -8.914 -22.422 1.00 83.69 108 GLU A C 1
ATOM 851 O O . GLU A 1 108 ? 13.971 -8.751 -22.568 1.00 83.69 108 GLU A O 1
ATOM 856 N N . ASN A 1 109 ? 11.877 -8.244 -23.169 1.00 87.12 109 ASN A N 1
ATOM 857 C CA . ASN A 1 109 ? 12.251 -7.340 -24.260 1.00 87.12 109 ASN A CA 1
ATOM 858 C C . ASN A 1 109 ? 13.121 -6.167 -23.772 1.00 87.12 109 ASN A C 1
ATOM 860 O O . ASN A 1 109 ? 14.117 -5.817 -24.409 1.00 87.12 109 ASN A O 1
ATOM 864 N N . ARG A 1 110 ? 12.826 -5.603 -22.590 1.00 89.75 110 ARG A N 1
ATOM 865 C CA . ARG A 1 110 ? 13.677 -4.575 -21.957 1.00 89.75 110 ARG A CA 1
ATOM 866 C C . ARG A 1 110 ? 15.031 -5.116 -21.483 1.00 89.75 110 ARG A C 1
ATOM 868 O O . ARG A 1 110 ? 15.996 -4.353 -21.464 1.00 89.75 110 ARG A O 1
ATOM 875 N N . LEU A 1 111 ? 15.131 -6.392 -21.109 1.00 89.31 111 LEU A N 1
ATOM 876 C CA . LEU A 1 111 ? 16.410 -7.033 -20.779 1.00 89.31 111 LEU A CA 1
ATOM 877 C C . LEU A 1 111 ? 17.244 -7.283 -22.045 1.00 89.31 111 LEU A C 1
ATOM 879 O O . LEU A 1 111 ? 18.408 -6.884 -22.076 1.00 89.31 111 LEU A O 1
ATOM 883 N N . LYS A 1 112 ? 16.637 -7.821 -23.112 1.00 92.06 112 LYS A N 1
ATOM 884 C CA . LYS A 1 112 ? 17.272 -8.010 -24.431 1.00 92.06 112 LYS A CA 1
ATOM 885 C C . LYS A 1 112 ? 17.815 -6.690 -24.992 1.00 92.06 112 LYS A C 1
ATOM 887 O O . LYS A 1 112 ? 18.998 -6.608 -25.314 1.00 92.06 112 LYS A O 1
ATOM 892 N N . GLY A 1 113 ? 17.011 -5.623 -24.986 1.00 93.62 113 GLY A N 1
ATOM 893 C CA . GLY A 1 113 ? 17.446 -4.293 -25.436 1.00 93.62 113 GLY A CA 1
ATOM 894 C C . GLY A 1 113 ? 18.586 -3.686 -24.601 1.00 93.62 113 GLY A C 1
ATOM 895 O O . GLY A 1 113 ? 19.442 -2.983 -25.138 1.00 93.62 113 GLY A O 1
ATOM 896 N N . ARG A 1 114 ? 18.660 -3.986 -23.294 1.00 94.50 114 ARG A N 1
ATOM 897 C CA . ARG A 1 114 ? 19.807 -3.600 -22.446 1.00 94.50 114 ARG A CA 1
ATOM 898 C C . ARG A 1 114 ? 21.065 -4.406 -22.778 1.00 94.50 114 ARG A C 1
ATOM 900 O O . ARG A 1 114 ? 22.143 -3.825 -22.828 1.00 94.50 114 ARG A O 1
ATOM 907 N N . GLN A 1 115 ? 20.940 -5.712 -23.016 1.00 94.44 115 GLN A N 1
ATOM 908 C CA . GLN A 1 115 ? 22.066 -6.565 -23.415 1.00 94.44 115 GLN A CA 1
ATOM 909 C C . GLN A 1 115 ? 22.631 -6.154 -24.780 1.00 94.44 115 GLN A C 1
ATOM 911 O O . GLN A 1 115 ? 23.843 -6.009 -24.906 1.00 94.44 115 GLN A O 1
ATOM 916 N N . GLN A 1 116 ? 21.769 -5.889 -25.768 1.00 94.12 116 GLN A N 1
ATOM 917 C CA . GLN A 1 116 ? 22.172 -5.373 -27.081 1.00 94.12 116 GLN A CA 1
ATOM 918 C C . GLN A 1 116 ? 22.972 -4.071 -26.949 1.00 94.12 116 GLN A C 1
ATOM 920 O O . GLN A 1 116 ? 24.077 -3.991 -27.474 1.00 94.12 116 GLN A O 1
ATOM 925 N N . LYS A 1 117 ? 22.479 -3.095 -26.168 1.00 95.25 117 LYS A N 1
ATOM 926 C CA . LYS A 1 117 ? 23.199 -1.829 -25.942 1.00 95.25 117 LYS A CA 1
ATOM 927 C C . LYS A 1 117 ? 24.550 -1.994 -25.241 1.00 95.25 117 LYS A C 1
ATOM 929 O O . LYS A 1 117 ? 25.458 -1.221 -25.529 1.00 95.25 117 LYS A O 1
ATOM 934 N N . ARG A 1 118 ? 24.709 -2.980 -24.346 1.00 95.44 118 ARG A N 1
ATOM 935 C CA . ARG A 1 118 ? 26.026 -3.294 -23.760 1.00 95.44 118 ARG A CA 1
ATOM 936 C C . ARG A 1 118 ? 26.980 -3.818 -24.834 1.00 95.44 118 ARG A C 1
ATOM 938 O O . ARG A 1 118 ? 28.031 -3.219 -25.014 1.00 95.44 118 ARG A O 1
ATOM 945 N N . LYS A 1 119 ? 26.557 -4.822 -25.612 1.00 95.94 119 LYS A N 1
ATOM 946 C CA . LYS A 1 119 ? 27.363 -5.403 -26.701 1.00 95.94 119 LYS A CA 1
ATOM 947 C C . LYS A 1 119 ? 27.793 -4.375 -27.753 1.00 95.94 119 LYS A C 1
ATOM 949 O O . LYS A 1 119 ? 28.913 -4.445 -28.236 1.00 95.94 119 LYS A O 1
ATOM 954 N N . THR A 1 120 ? 26.940 -3.408 -28.103 1.00 96.06 120 THR A N 1
ATOM 955 C CA . THR A 1 120 ? 27.314 -2.354 -29.068 1.00 96.06 120 THR A CA 1
ATOM 956 C C . THR A 1 120 ? 28.333 -1.360 -28.511 1.00 96.06 120 THR A C 1
ATOM 958 O O . THR A 1 120 ? 29.161 -0.874 -29.269 1.00 96.06 120 THR A O 1
ATOM 961 N N . VAL A 1 121 ? 28.290 -1.054 -27.208 1.00 96.38 121 VAL A N 1
ATOM 962 C CA . VAL A 1 121 ? 29.296 -0.188 -26.561 1.00 96.38 121 VAL A CA 1
ATOM 963 C C . VAL A 1 121 ? 30.625 -0.931 -26.419 1.00 96.38 121 VAL A C 1
ATOM 965 O O . VAL A 1 121 ? 31.664 -0.383 -26.758 1.00 96.38 121 VAL A O 1
ATOM 968 N N . GLU A 1 122 ? 30.574 -2.192 -26.002 1.00 96.31 122 GLU A N 1
ATOM 969 C CA . GLU A 1 122 ? 31.716 -3.102 -25.864 1.00 96.31 122 GLU A CA 1
ATOM 970 C C . GLU A 1 122 ? 32.451 -3.306 -27.205 1.00 96.31 122 GLU A C 1
ATOM 972 O O . GLU A 1 122 ? 33.664 -3.131 -27.276 1.00 96.31 122 GLU A O 1
ATOM 977 N N . ALA A 1 123 ? 31.713 -3.543 -28.298 1.00 96.56 123 ALA A N 1
ATOM 978 C CA . ALA A 1 123 ? 32.282 -3.628 -29.646 1.00 96.56 123 ALA A CA 1
ATOM 979 C C . ALA A 1 123 ? 32.859 -2.289 -30.149 1.00 96.56 123 ALA A C 1
ATOM 981 O O . ALA A 1 123 ? 33.904 -2.265 -30.797 1.00 96.56 123 ALA A O 1
ATOM 982 N N . ALA A 1 124 ? 32.210 -1.158 -29.849 1.00 95.81 124 ALA A N 1
ATOM 983 C CA . ALA A 1 124 ? 32.756 0.156 -30.189 1.00 95.81 124 ALA A CA 1
ATOM 984 C C . ALA A 1 124 ? 34.063 0.443 -29.426 1.00 95.81 124 ALA A C 1
ATOM 986 O O . ALA A 1 124 ? 35.005 0.972 -30.007 1.00 95.81 124 ALA A O 1
ATOM 987 N N . GLN A 1 125 ? 34.152 0.040 -28.155 1.00 96.00 125 GLN A N 1
ATOM 988 C CA . GLN A 1 125 ? 35.369 0.162 -27.349 1.00 96.00 125 GLN A CA 1
ATOM 989 C C . GLN A 1 125 ? 36.514 -0.696 -27.904 1.00 96.00 125 GLN A C 1
ATOM 991 O O . GLN A 1 125 ? 37.635 -0.201 -28.003 1.00 96.00 125 GLN A O 1
ATOM 996 N N . SER A 1 126 ? 36.247 -1.934 -28.341 1.00 95.88 126 SER A N 1
ATOM 997 C CA . SER A 1 126 ? 37.279 -2.769 -28.975 1.00 95.88 126 SER A CA 1
ATOM 998 C C . SER A 1 126 ? 37.766 -2.199 -30.312 1.00 95.88 126 SER A C 1
ATOM 1000 O O . SER A 1 126 ? 38.955 -2.267 -30.599 1.00 95.88 126 SER A O 1
ATOM 1002 N N . LEU A 1 127 ? 36.878 -1.595 -31.113 1.00 95.19 127 LEU A N 1
ATOM 1003 C CA . LEU A 1 127 ? 37.262 -0.938 -32.371 1.00 95.19 127 LEU A CA 1
ATOM 1004 C C . LEU A 1 127 ? 38.124 0.314 -32.142 1.00 95.19 127 LEU A C 1
ATOM 1006 O O . LEU A 1 127 ? 39.039 0.561 -32.919 1.00 95.19 127 LEU A O 1
ATOM 1010 N N . ILE A 1 128 ? 37.865 1.074 -31.072 1.00 95.19 128 ILE A N 1
ATOM 1011 C CA . ILE A 1 128 ? 38.694 2.227 -30.685 1.00 95.19 128 ILE A CA 1
ATOM 1012 C C . ILE A 1 128 ? 40.084 1.771 -30.218 1.00 95.19 128 ILE A C 1
ATOM 1014 O O . ILE A 1 128 ? 41.068 2.382 -30.617 1.00 95.19 128 ILE A O 1
ATOM 1018 N N . SER A 1 129 ? 40.181 0.683 -29.438 1.00 94.25 129 SER A N 1
ATOM 1019 C CA . SER A 1 129 ? 41.484 0.107 -29.056 1.00 94.25 129 SER A CA 1
ATOM 1020 C C . SER A 1 129 ? 42.303 -0.245 -30.296 1.00 94.25 129 SER A C 1
ATOM 1022 O O . SER A 1 129 ? 43.377 0.311 -30.484 1.00 94.25 129 SER A O 1
ATOM 1024 N N . LEU A 1 130 ? 41.735 -1.058 -31.195 1.00 94.00 130 LEU A N 1
ATOM 1025 C CA . LEU A 1 130 ? 42.410 -1.510 -32.414 1.00 94.00 130 LEU A CA 1
ATOM 1026 C C . LEU A 1 130 ? 42.833 -0.358 -33.337 1.00 94.00 130 LEU A C 1
ATOM 1028 O O . LEU A 1 130 ? 43.825 -0.485 -34.046 1.00 94.00 130 LEU A O 1
ATOM 1032 N N . PHE A 1 131 ? 42.098 0.759 -33.352 1.00 93.62 131 PHE A N 1
ATOM 1033 C CA . PHE A 1 131 ? 42.502 1.945 -34.107 1.00 93.62 131 PHE A CA 1
ATOM 1034 C C . PHE A 1 131 ? 43.748 2.609 -33.503 1.00 93.62 131 PHE A C 1
ATOM 1036 O O . PHE A 1 131 ? 44.679 2.926 -34.239 1.00 93.62 131 PHE A O 1
ATOM 1043 N N . ASN A 1 132 ? 43.792 2.769 -32.178 1.00 91.56 132 ASN A N 1
ATOM 1044 C CA . ASN A 1 132 ? 44.961 3.311 -31.484 1.00 91.56 132 ASN A CA 1
ATOM 1045 C C . ASN A 1 132 ? 46.174 2.376 -31.639 1.00 91.56 132 ASN A C 1
ATOM 1047 O O . ASN A 1 132 ? 47.252 2.834 -32.003 1.00 91.56 132 ASN A O 1
ATOM 1051 N N . ASP A 1 133 ? 45.965 1.063 -31.482 1.00 86.88 133 ASP A N 1
ATOM 1052 C CA . ASP A 1 133 ? 46.995 0.035 -31.677 1.00 86.88 133 ASP A CA 1
ATOM 1053 C C . ASP A 1 133 ? 47.614 0.109 -33.094 1.00 86.88 133 ASP A C 1
ATOM 1055 O O . ASP A 1 133 ? 48.793 -0.184 -33.275 1.00 86.88 133 ASP A O 1
ATOM 1059 N N . ILE A 1 134 ? 46.850 0.524 -34.115 1.00 83.06 134 ILE A N 1
ATOM 1060 C CA . ILE A 1 134 ? 47.356 0.742 -35.483 1.00 83.06 134 ILE A CA 1
ATOM 1061 C C . ILE A 1 134 ? 48.133 2.063 -35.603 1.00 83.06 134 ILE A C 1
ATOM 1063 O O . ILE A 1 134 ? 49.141 2.096 -36.304 1.00 83.06 134 ILE A O 1
ATOM 1067 N N . GLN A 1 135 ? 47.699 3.136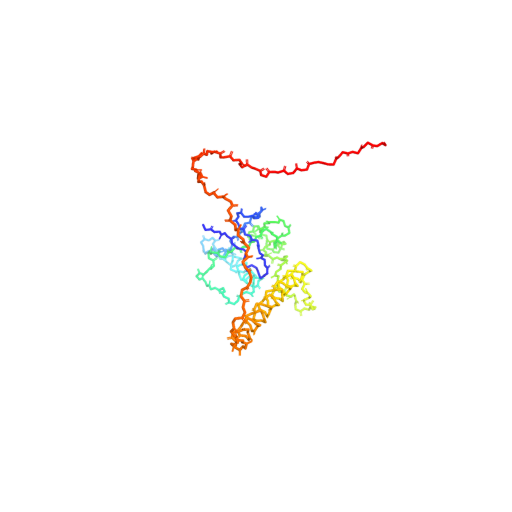 -34.935 1.00 68.06 135 GLN A N 1
ATOM 1068 C CA . GLN A 1 135 ? 48.386 4.436 -34.958 1.00 68.06 135 GLN A CA 1
ATOM 1069 C C . GLN A 1 135 ? 49.791 4.326 -34.345 1.00 68.06 135 GLN A C 1
ATOM 1071 O O . GLN A 1 135 ? 50.771 4.673 -35.007 1.00 68.06 135 GLN A O 1
ATOM 1076 N N . ASP A 1 136 ? 49.902 3.747 -33.147 1.00 59.19 136 ASP A N 1
ATOM 1077 C CA . ASP A 1 136 ? 51.164 3.629 -32.400 1.00 59.19 136 ASP A CA 1
ATOM 1078 C C . ASP A 1 136 ? 52.225 2.783 -33.144 1.00 59.19 136 ASP A C 1
ATOM 1080 O O . ASP A 1 136 ? 53.427 2.977 -32.971 1.00 59.19 136 ASP A O 1
ATOM 1084 N N . ASN A 1 137 ? 51.799 1.874 -34.032 1.00 57.75 137 ASN A N 1
ATOM 1085 C CA . ASN A 1 137 ? 52.690 1.070 -34.877 1.00 57.75 137 ASN A CA 1
ATOM 1086 C C . ASN A 1 137 ? 53.171 1.788 -36.159 1.00 57.75 137 ASN A C 1
ATOM 1088 O O . ASN A 1 137 ? 53.936 1.199 -36.920 1.00 57.75 137 ASN A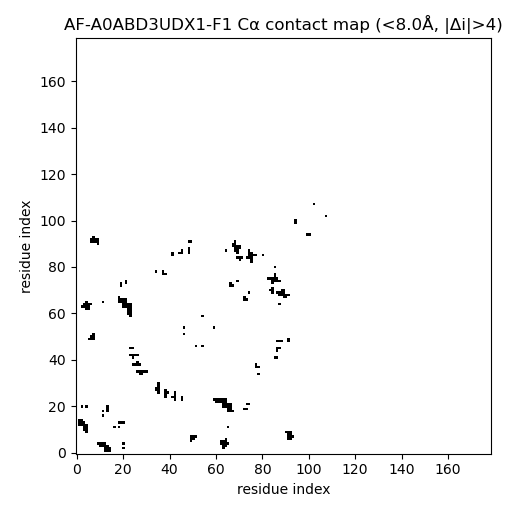 O 1
ATOM 1092 N N . THR A 1 138 ? 52.758 3.036 -36.423 1.00 53.44 138 THR A N 1
ATOM 1093 C CA . THR A 1 138 ? 53.155 3.782 -37.642 1.00 53.44 138 THR A CA 1
ATOM 1094 C C . THR A 1 138 ? 54.257 4.828 -37.446 1.00 53.44 138 THR A C 1
ATOM 1096 O O . THR A 1 138 ? 54.781 5.332 -38.434 1.00 53.44 138 THR A O 1
ATOM 1099 N N . GLU A 1 139 ? 54.694 5.108 -36.213 1.00 53.81 139 GLU A N 1
ATOM 1100 C CA . GLU A 1 139 ? 55.744 6.112 -35.945 1.00 53.81 139 GLU A CA 1
ATOM 1101 C C . GLU A 1 139 ? 57.190 5.562 -35.991 1.00 53.81 139 GLU A C 1
ATOM 1103 O O . GLU A 1 139 ? 58.131 6.290 -35.674 1.00 53.81 139 GLU A O 1
ATOM 1108 N N . THR A 1 140 ? 57.409 4.288 -36.360 1.00 48.88 140 THR A N 1
ATOM 1109 C CA . THR A 1 140 ? 58.725 3.622 -36.190 1.00 48.88 140 THR A CA 1
ATOM 1110 C C . THR A 1 140 ? 59.328 2.900 -37.403 1.00 48.88 140 THR A C 1
ATOM 1112 O O . THR A 1 140 ? 60.242 2.103 -37.204 1.00 48.88 140 THR A O 1
ATOM 1115 N N . ASP A 1 141 ? 58.959 3.231 -38.652 1.00 50.53 141 ASP A N 1
ATOM 1116 C CA . ASP A 1 141 ? 59.893 2.984 -39.774 1.00 50.53 141 ASP A CA 1
ATOM 1117 C C . ASP A 1 141 ? 59.726 3.909 -41.001 1.00 50.53 141 ASP A C 1
ATOM 1119 O O . ASP A 1 141 ? 59.020 3.585 -41.955 1.00 50.53 141 ASP A O 1
ATOM 1123 N N . SER A 1 142 ? 60.427 5.051 -40.996 1.00 41.66 142 SER A N 1
ATOM 1124 C CA . SER A 1 142 ? 61.035 5.628 -42.211 1.00 41.66 142 SER A CA 1
ATOM 1125 C C . SER A 1 142 ? 61.979 6.795 -41.876 1.00 41.66 142 SER A C 1
ATOM 1127 O O . SER A 1 142 ? 61.528 7.914 -41.628 1.00 41.66 142 SER A O 1
ATOM 1129 N N . LYS A 1 143 ? 63.301 6.578 -41.944 1.00 48.34 143 LYS A N 1
ATOM 1130 C CA . LYS A 1 143 ? 64.275 7.674 -42.119 1.00 48.34 143 LYS A CA 1
ATOM 1131 C C . LYS A 1 143 ? 65.258 7.368 -43.251 1.00 48.34 143 LYS A C 1
ATOM 1133 O O . LYS A 1 143 ? 66.363 6.886 -43.016 1.00 48.34 143 LYS A O 1
ATOM 1138 N N . LEU A 1 144 ? 64.859 7.737 -44.463 1.00 41.19 144 LEU A N 1
ATOM 1139 C CA . LEU A 1 144 ? 65.755 8.070 -45.571 1.00 41.19 144 LEU A CA 1
ATOM 1140 C C . LEU A 1 144 ? 65.325 9.426 -46.155 1.00 41.19 144 LEU A C 1
ATOM 1142 O O . LEU A 1 144 ? 64.237 9.914 -45.859 1.00 41.19 144 LEU A O 1
ATOM 1146 N N . GLU A 1 145 ? 66.232 10.073 -46.877 1.00 50.66 145 GLU A N 1
ATOM 1147 C CA . GLU A 1 145 ? 66.307 11.533 -47.023 1.00 50.66 145 GLU A CA 1
ATOM 1148 C C . GLU A 1 145 ? 66.373 11.935 -48.505 1.00 50.66 145 GLU A C 1
ATOM 1150 O O . GLU A 1 145 ? 67.037 11.236 -49.271 1.00 50.66 145 GLU A O 1
ATOM 1155 N N . SER A 1 146 ? 65.764 13.079 -48.876 1.00 46.56 146 SER A N 1
ATOM 1156 C CA . SER A 1 146 ? 65.717 13.681 -50.240 1.00 46.56 146 SER A CA 1
ATOM 1157 C C . SER A 1 146 ? 65.029 12.818 -51.333 1.00 46.56 146 SER A C 1
ATOM 1159 O O . SER A 1 146 ? 65.127 11.598 -51.326 1.00 46.56 146 SER A O 1
ATOM 1161 N N . ASP A 1 147 ? 64.254 13.345 -52.290 1.00 42.72 147 ASP A N 1
ATOM 1162 C CA . ASP A 1 147 ? 64.217 14.690 -52.893 1.00 42.72 147 ASP A CA 1
ATOM 1163 C C . ASP A 1 147 ? 62.787 15.253 -53.094 1.00 42.72 147 ASP A C 1
ATOM 1165 O O . ASP A 1 147 ? 61.818 14.510 -53.258 1.00 42.72 147 ASP A O 1
ATOM 1169 N N . GLU A 1 148 ? 62.682 16.585 -53.156 1.00 50.38 148 GLU A N 1
ATOM 1170 C CA . GLU A 1 148 ? 61.494 17.347 -53.594 1.00 50.38 148 GLU A CA 1
ATOM 1171 C C . GLU A 1 148 ? 61.312 17.308 -55.126 1.00 50.38 148 GLU A C 1
ATOM 1173 O O . GLU A 1 148 ? 62.287 17.221 -55.879 1.00 50.38 148 GLU A O 1
ATOM 1178 N N . PRO A 1 149 ? 60.076 17.509 -55.612 1.00 43.53 149 PRO A N 1
ATOM 1179 C CA . PRO A 1 149 ? 59.892 18.451 -56.716 1.00 43.53 149 PRO A CA 1
ATOM 1180 C C . PRO A 1 149 ? 58.844 19.532 -56.408 1.00 43.53 149 PRO A C 1
ATOM 1182 O O . PRO A 1 149 ? 57.715 19.246 -56.011 1.00 43.53 149 PRO A O 1
ATOM 1185 N N . GLU A 1 150 ? 59.215 20.786 -56.678 1.00 52.25 150 GLU A N 1
ATOM 1186 C CA . GLU A 1 150 ? 58.387 21.977 -56.467 1.00 52.25 150 GLU A CA 1
ATOM 1187 C C . GLU A 1 150 ? 57.010 21.893 -57.153 1.00 52.25 150 GLU A C 1
ATOM 1189 O O . GLU A 1 150 ? 56.896 21.513 -58.321 1.00 52.25 150 GLU A O 1
ATOM 1194 N N . PHE A 1 151 ? 55.971 22.398 -56.479 1.00 39.47 151 PHE A N 1
ATOM 1195 C CA . PHE A 1 151 ? 54.742 22.834 -57.145 1.00 39.47 151 PHE A CA 1
ATOM 1196 C C . PHE A 1 151 ? 54.420 24.282 -56.753 1.00 39.47 151 PHE A C 1
ATOM 1198 O O . PHE A 1 151 ? 53.894 24.555 -55.674 1.00 39.47 151 PHE A O 1
ATOM 1205 N N . ASP A 1 152 ? 54.798 25.223 -57.623 1.00 40.56 152 ASP A N 1
ATOM 1206 C CA . ASP A 1 152 ? 54.824 26.658 -57.323 1.00 40.56 152 ASP A CA 1
ATOM 1207 C C . ASP A 1 152 ? 53.418 27.276 -57.187 1.00 40.56 152 ASP A C 1
ATOM 1209 O O . ASP A 1 152 ? 52.807 27.739 -58.154 1.00 40.56 152 ASP A O 1
ATOM 1213 N N . CYS A 1 153 ? 52.892 27.296 -55.961 1.00 41.19 153 CYS A N 1
ATOM 1214 C CA . CYS A 1 153 ? 51.592 27.882 -55.651 1.00 41.19 153 CYS A CA 1
ATOM 1215 C C . CYS A 1 153 ? 51.679 29.408 -55.457 1.00 41.19 153 CYS A C 1
ATOM 1217 O O . CYS A 1 153 ? 51.739 29.927 -54.340 1.00 41.19 153 CYS A O 1
ATOM 1219 N N . LYS A 1 154 ? 51.620 30.139 -56.571 1.00 47.62 154 LYS A N 1
ATOM 1220 C CA . LYS A 1 154 ? 51.223 31.556 -56.621 1.00 47.62 154 LYS A CA 1
ATOM 1221 C C . LYS A 1 154 ? 49.830 31.592 -57.279 1.00 47.62 154 LYS A C 1
ATOM 1223 O O . LYS A 1 154 ? 49.658 31.006 -58.339 1.00 47.62 154 LYS A O 1
ATOM 1228 N N . THR A 1 155 ? 48.787 32.205 -56.711 1.00 38.56 155 THR A N 1
ATOM 1229 C CA . THR A 1 155 ? 48.774 33.509 -56.019 1.00 38.56 155 THR A CA 1
ATOM 1230 C C . THR A 1 155 ? 47.675 33.683 -54.944 1.00 38.56 155 THR A C 1
ATOM 1232 O O . THR A 1 155 ? 46.508 33.421 -55.216 1.00 38.56 155 THR A O 1
ATOM 1235 N N . CYS A 1 156 ? 48.053 34.337 -53.833 1.00 36.62 156 CYS A N 1
ATOM 1236 C CA . CYS A 1 156 ? 47.300 35.387 -53.103 1.00 36.62 156 CYS A CA 1
ATOM 1237 C C . CYS A 1 156 ? 46.089 35.075 -52.173 1.00 36.62 156 CYS A C 1
ATOM 1239 O O . CYS A 1 156 ? 44.950 34.941 -52.606 1.00 36.62 156 CYS A O 1
ATOM 1241 N N . PHE A 1 157 ? 46.366 35.195 -50.860 1.00 33.94 157 PHE A N 1
ATOM 1242 C CA . PHE A 1 157 ? 45.632 35.972 -49.820 1.00 33.94 157 PHE A CA 1
ATOM 1243 C C . PHE A 1 157 ? 45.067 37.348 -50.303 1.00 33.94 157 PHE A C 1
ATOM 1245 O O . PHE A 1 157 ? 45.506 37.809 -51.355 1.00 33.94 157 PHE A O 1
ATOM 1252 N N . PHE A 1 158 ? 44.189 38.134 -49.632 1.00 38.34 158 PHE A N 1
ATOM 1253 C CA . PHE A 1 158 ? 43.584 38.265 -48.263 1.00 38.34 158 PHE A CA 1
ATOM 1254 C C . PHE A 1 158 ? 42.175 38.943 -48.407 1.00 38.34 158 PHE A C 1
ATOM 1256 O O . PHE A 1 158 ? 41.963 39.597 -49.426 1.00 38.34 158 PHE A O 1
ATOM 1263 N N . GLU A 1 159 ? 41.209 38.960 -47.464 1.00 48.62 159 GLU A N 1
ATOM 1264 C CA . GLU A 1 159 ? 40.945 38.091 -46.292 1.00 48.62 159 GLU A CA 1
ATOM 1265 C C . GLU A 1 159 ? 39.469 37.582 -46.251 1.00 48.62 159 GLU A C 1
ATOM 1267 O O . GLU A 1 159 ? 39.220 36.597 -46.940 1.00 48.62 159 GLU A O 1
ATOM 1272 N N . GLU A 1 160 ? 38.422 38.099 -45.573 1.00 46.34 160 GLU A N 1
ATOM 1273 C CA . GLU A 1 160 ? 38.179 39.182 -44.580 1.00 46.34 160 GLU A CA 1
ATOM 1274 C C . GLU A 1 160 ? 36.841 38.877 -43.815 1.00 46.34 160 GLU A C 1
ATOM 1276 O O . GLU A 1 160 ? 36.068 38.023 -44.260 1.00 46.34 160 GLU A O 1
ATOM 1281 N N . GLU A 1 161 ? 36.533 39.519 -42.671 1.00 53.47 161 GLU A N 1
ATOM 1282 C CA . GLU A 1 161 ? 35.298 39.286 -41.865 1.00 53.47 161 GLU A CA 1
ATOM 1283 C C . GLU A 1 161 ? 34.116 40.196 -42.325 1.00 53.47 161 GLU A C 1
ATOM 1285 O O . GLU A 1 161 ? 34.340 41.262 -42.886 1.00 53.47 161 GLU A O 1
ATOM 1290 N N . ILE A 1 162 ? 32.821 39.847 -42.190 1.00 42.03 162 ILE A N 1
ATOM 1291 C CA . ILE A 1 162 ? 31.965 40.203 -41.028 1.00 42.03 162 ILE A CA 1
ATOM 1292 C C . ILE A 1 162 ? 30.559 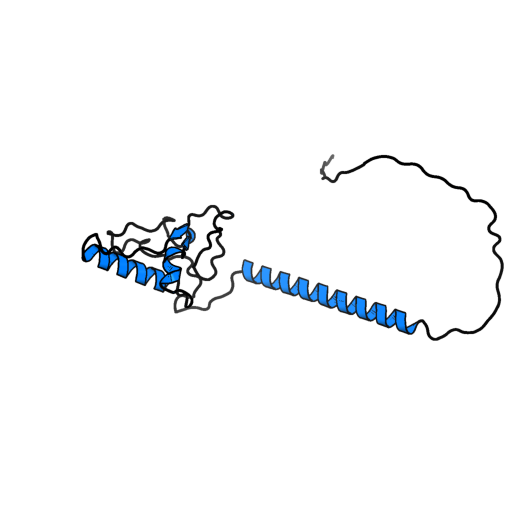39.545 -41.142 1.00 42.03 162 ILE A C 1
ATOM 1294 O O . ILE A 1 162 ? 29.847 39.754 -42.118 1.00 42.03 162 ILE A O 1
ATOM 1298 N N . VAL A 1 163 ? 30.165 38.802 -40.090 1.00 42.09 163 VAL A N 1
ATOM 1299 C CA . VAL A 1 163 ? 28.833 38.705 -39.414 1.00 42.09 163 VAL A CA 1
ATOM 1300 C C . VAL A 1 163 ? 27.516 38.588 -40.235 1.00 42.09 163 VAL A C 1
ATOM 1302 O O . VAL A 1 163 ? 27.226 39.433 -41.069 1.00 42.09 163 VAL A O 1
ATOM 1305 N N . SER A 1 164 ? 26.602 37.664 -39.842 1.00 43.84 164 SER A N 1
ATOM 1306 C CA . SER A 1 164 ? 25.190 37.968 -39.432 1.00 43.84 164 SER A CA 1
ATOM 1307 C C . SER A 1 164 ? 24.153 36.811 -39.538 1.00 43.84 164 SER A C 1
ATOM 1309 O O . SER A 1 164 ? 23.813 36.347 -40.618 1.00 43.84 164 SER A O 1
ATOM 1311 N N . VAL A 1 165 ? 23.544 36.473 -38.387 1.00 42.72 165 VAL A N 1
ATOM 1312 C CA . VAL A 1 165 ? 22.123 36.069 -38.173 1.00 42.72 165 VAL A CA 1
ATOM 1313 C C . VAL A 1 165 ? 21.557 34.731 -38.728 1.00 42.72 165 VAL A C 1
ATOM 1315 O O . VAL A 1 165 ? 21.135 34.599 -39.867 1.00 42.72 165 VAL A O 1
ATOM 1318 N N . CYS A 1 166 ? 21.353 33.807 -37.773 1.00 40.06 166 CYS A N 1
ATOM 1319 C CA . CYS A 1 166 ? 20.144 32.994 -37.492 1.00 40.06 166 CYS A CA 1
ATOM 1320 C C . CYS A 1 166 ? 19.407 32.216 -38.615 1.00 40.06 166 CYS A C 1
ATOM 1322 O O . CYS A 1 166 ? 18.735 32.791 -39.463 1.00 40.06 166 CYS A O 1
ATOM 1324 N N . GLY A 1 167 ? 19.336 30.881 -38.466 1.00 35.69 167 GLY A N 1
ATOM 1325 C CA . GLY A 1 167 ? 18.572 29.992 -39.361 1.00 35.69 167 GLY A CA 1
ATOM 1326 C C . GLY A 1 167 ? 18.078 28.677 -38.734 1.00 35.69 167 GLY A C 1
ATOM 1327 O O . GLY A 1 167 ? 18.233 27.612 -39.323 1.00 35.69 167 GLY A O 1
ATOM 1328 N N . THR A 1 168 ? 17.504 28.696 -37.524 1.00 51.59 168 THR A N 1
ATOM 1329 C CA . THR A 1 168 ? 16.939 27.460 -36.929 1.00 51.59 168 THR A CA 1
ATOM 1330 C C . THR A 1 168 ? 15.658 27.003 -37.646 1.00 51.59 168 THR A C 1
ATOM 1332 O O . THR A 1 168 ? 14.738 27.811 -37.780 1.00 51.59 168 THR A O 1
ATOM 1335 N N . LYS A 1 169 ? 15.547 25.704 -37.999 1.00 39.44 169 LYS A N 1
ATOM 1336 C CA . LYS A 1 169 ? 14.466 24.776 -37.551 1.00 39.44 169 LYS A CA 1
ATOM 1337 C C . LYS A 1 169 ? 14.353 23.461 -38.344 1.00 39.44 169 LYS A C 1
ATOM 1339 O O . LYS A 1 169 ? 14.171 23.430 -39.553 1.00 39.44 169 LYS A O 1
ATOM 1344 N N . THR A 1 170 ? 14.278 22.376 -37.580 1.00 44.06 170 THR A N 1
ATOM 1345 C CA . THR A 1 170 ? 13.590 21.107 -37.877 1.00 44.06 170 THR A CA 1
ATOM 1346 C C . THR A 1 170 ? 12.148 21.322 -38.385 1.00 44.06 170 THR A C 1
ATOM 1348 O O . THR A 1 170 ? 11.472 22.200 -37.847 1.00 44.06 170 THR A O 1
ATOM 1351 N N . THR A 1 171 ? 11.607 20.464 -39.279 1.00 43.31 171 THR A N 1
ATOM 1352 C CA . THR A 1 171 ? 10.480 19.509 -39.004 1.00 43.31 171 THR A CA 1
ATOM 1353 C C . THR A 1 171 ? 9.772 18.945 -40.270 1.00 43.31 171 THR A C 1
ATOM 1355 O O . THR A 1 171 ? 9.410 19.689 -41.166 1.00 43.31 171 THR A O 1
ATOM 1358 N N . ARG A 1 172 ? 9.515 17.618 -40.270 1.00 42.03 172 ARG A N 1
ATOM 1359 C CA . ARG A 1 172 ? 8.485 16.790 -40.980 1.00 42.03 172 ARG A CA 1
ATOM 1360 C C . ARG A 1 172 ? 7.924 17.182 -42.372 1.00 42.03 172 ARG A C 1
ATOM 1362 O O . ARG A 1 172 ? 7.097 18.071 -42.490 1.00 42.03 172 ARG A O 1
ATOM 1369 N N . ALA A 1 173 ? 8.156 16.264 -43.318 1.00 46.94 173 ALA A N 1
ATOM 1370 C CA . ALA A 1 173 ? 7.170 15.398 -44.003 1.00 46.94 173 ALA A CA 1
ATOM 1371 C C . ALA A 1 173 ? 5.830 15.944 -44.558 1.00 46.94 173 ALA A C 1
ATOM 1373 O O . ALA A 1 173 ? 4.975 16.404 -43.805 1.00 46.94 173 ALA A O 1
ATOM 1374 N N . SER A 1 174 ? 5.524 15.533 -45.799 1.00 44.47 174 SER A N 1
ATOM 1375 C CA . SER A 1 174 ? 4.333 14.699 -46.057 1.00 44.47 174 SER A CA 1
ATOM 1376 C C . SER A 1 174 ? 4.504 13.799 -47.295 1.00 44.47 174 SER A C 1
ATOM 1378 O O . SER A 1 174 ? 5.336 14.069 -48.155 1.00 44.47 174 SER A O 1
ATOM 1380 N N . LEU A 1 175 ? 3.699 12.736 -47.375 1.00 53.50 175 LEU A N 1
ATOM 1381 C CA . LEU A 1 175 ? 3.486 11.909 -48.568 1.00 53.50 175 LEU A CA 1
ATOM 1382 C C . LEU A 1 175 ? 2.279 12.460 -49.340 1.00 53.50 175 LEU A C 1
ATOM 1384 O O . LEU A 1 175 ? 1.204 12.597 -48.759 1.00 53.50 175 LEU A O 1
ATOM 1388 N N . VAL A 1 176 ? 2.423 12.694 -50.645 1.00 50.62 176 VAL A N 1
ATOM 1389 C CA . VAL A 1 176 ? 1.294 12.850 -51.580 1.00 50.62 176 VAL A CA 1
ATOM 1390 C C . VAL A 1 176 ? 1.586 12.020 -52.830 1.00 50.62 176 VAL A C 1
ATOM 1392 O O . VAL A 1 176 ? 2.738 11.858 -53.225 1.00 50.62 176 VAL A O 1
ATOM 1395 N N . ARG A 1 177 ? 0.532 11.442 -53.407 1.00 50.75 177 ARG A N 1
ATOM 1396 C CA . ARG A 1 177 ? 0.558 10.449 -54.483 1.00 50.75 177 ARG A CA 1
ATOM 1397 C C . ARG A 1 177 ? -0.400 10.911 -55.577 1.00 50.75 177 ARG A C 1
ATOM 1399 O O . ARG A 1 177 ? -1.576 11.102 -55.283 1.00 50.75 177 ARG A O 1
ATOM 1406 N N . LEU A 1 178 ? 0.089 11.049 -56.804 1.00 53.31 178 LEU A N 1
ATOM 1407 C CA . LEU A 1 178 ? -0.720 11.221 -58.014 1.00 53.31 178 LEU A CA 1
ATOM 1408 C C . LEU A 1 178 ? -0.236 10.158 -59.012 1.00 53.31 178 LEU A C 1
ATOM 1410 O O . LEU A 1 178 ? 0.969 10.054 -59.221 1.00 53.31 178 LEU A O 1
ATOM 1414 N N . ILE A 1 179 ? -1.086 9.155 -59.267 1.00 58.66 179 ILE A N 1
ATOM 1415 C CA . ILE A 1 179 ? -1.831 8.952 -60.529 1.00 58.66 179 ILE A CA 1
ATOM 1416 C C . ILE A 1 179 ? -0.858 8.462 -61.602 1.00 58.66 179 ILE A C 1
ATOM 1418 O O . ILE A 1 179 ? -0.316 9.300 -62.348 1.00 58.66 179 ILE A O 1
#

Sequence (179 aa):
MVNYCAIIGCNRTGGKDKVSFFRLPAVITNQGEKTQELSEKRRRLWISRISRSDLQPASYPFIRVCSDHFVNGKPSPLYPEGATDWTPTLNLGHPKCNTEATPTPDRENRLKGRQQKRKTVEAAQSLISLFNDIQDNTETDSKLESDEPEFDCKTCFFEEEIVSVCGTKTTRASLVRLI

Foldseek 3Di:
DKAAALFAPGGDIHPPDPWDKDAQFDQDPPPDDVSNVLRVVLSVQQCVLSVDPPDDPVCRRRHIHILQQAPNSDADDRPPPPPRRSYRHPDRNDDDPDDDDDDDPVVVVVVVVVVVVVVVVVVVVVVVVVVVVVVVVPPPDDDDDDDDDDDDDDDDDDDDDDDDDDDDDDDDDDDDDDD

Radius of gyr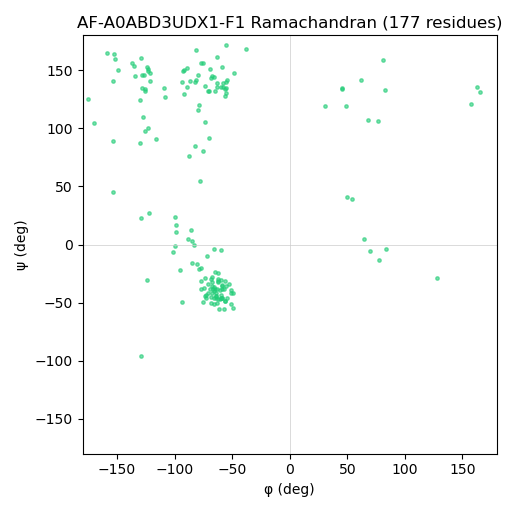ation: 34.01 Å; Cα contacts (8 Å, |Δi|>4): 151; chains: 1; bounding box: 84×63×81 Å

Secondary structure (DSSP, 8-state):
--EE--STT---EETTBS--EEEPPPP-TTS-HHHHHHHHHHHHHHHHHH--TT--TTTTTT-EEEGGGSTTSSPPPSSSTT-TTSS--S--SSPPSSS--PPPHHHHHHHHHHHHHHHHHHHHHHHHHHHHHHHHTTSSS--------------------------------------

pLDDT: mean 78.37, std 21.0, range [33.94, 96.56]

InterPro domains:
  IPR006612 THAP-type zinc finger [PF05485] (5-73)
  IPR006612 THAP-type zinc finger [PS50950] (1-91)
  IPR006612 THAP-type zinc finger [SM00980] (3-96)

Organism: Sinanodonta woodiana (NCBI:txid1069815)